Protein AF-A0A1Y2AVT5-F1 (afdb_monomer_lite)

Radius of gyration: 34.22 Å; chains: 1; bounding box: 115×44×128 Å

Foldseek 3Di:
DDDDDDDDDDDDDPPPPPDPAQFPVPAPDDQAAKWKLDVLDAAAPCADDQVVLDGNDGPDFIKMKHDDPVFKMKIWGWDWDADPVDRLWIKIKTKIWMAGWDQDPQRKIKGFTPQQRIKMAMATPPDPDGGDIDTDGDIFIFNGWYWDQDPPVRFIWIWTAGPVRHTDRIITGDDPNGHYDDHDDDFDDDVVGDGPDDPDPDDDCVVVPPPPDDDDDDDDDDDDDDDDDDDDDDDD

pLDDT: mean 80.43, std 20.39, range [34.47, 98.0]

Sequence (236 aa):
MMIAILSLTLSFLALARAAPDFSSANNLTSIAGTWSSNAAVSTGGDFCTPAEMKFDYPNNTGISYSFTDDGFFEEAQYRYTANASNPSCIQATIFWQHGTIGFNDNGSLTLYPFGSDGRIQVQDPCAAVTNVITYYDQQTLYSDWGITVDAQTANYVLRLNRFDGAKMPPMYLIARPPNMLPTQILTGVNASGQTVARKRSTSDVSQFWQRSAAPERISAREGMMLGAGLVGVAEA

Secondary structure (DSSP, 8-state):
-PPP-------------PPP---GGG-SS-S-EEEESSTT---STTTEEGGGTEE---SS-EEEEEE-TTS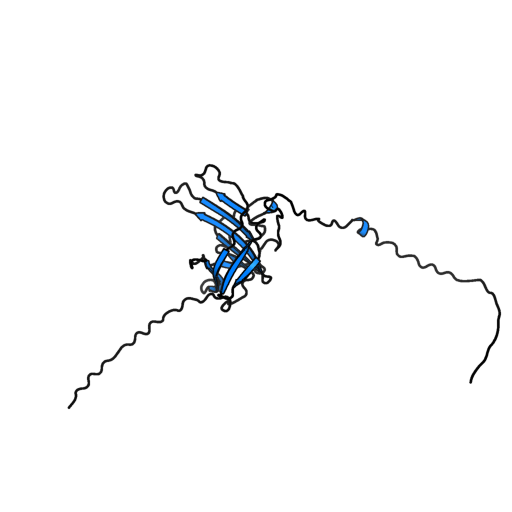EEEEEEEEEE--SS-TT-PEEEEEEEEEEEEE-TTS-EEEEE-TTT-EEEEE-TTSS---EEEE----EEEEEEEEEE-TTT--EEEEEEETTSPBPPPEEEEESS---S-SS-SS-B-TT--B---------GGGGS----PPP--------------------

Organism: NCBI:txid71784

Structure (mmCIF, N/CA/C/O backbone):
data_AF-A0A1Y2AVT5-F1
#
_entry.id   AF-A0A1Y2AVT5-F1
#
loop_
_atom_site.group_PDB
_atom_site.id
_atom_site.type_symbol
_atom_site.label_atom_id
_atom_site.label_alt_id
_atom_site.label_comp_id
_atom_site.label_asym_id
_atom_site.label_entity_id
_atom_site.label_seq_id
_atom_site.pdbx_PDB_ins_code
_atom_site.Cartn_x
_atom_site.Cartn_y
_atom_site.Cartn_z
_atom_site.occupancy
_atom_site.B_iso_or_equiv
_atom_site.auth_seq_id
_atom_site.auth_comp_id
_atom_site.auth_asym_id
_atom_site.auth_atom_id
_atom_site.pdbx_PDB_model_num
ATOM 1 N N . MET A 1 1 ? 2.395 -26.991 -72.332 1.00 42.88 1 MET A N 1
ATOM 2 C CA . MET A 1 1 ? 3.080 -25.733 -71.965 1.00 42.88 1 MET A CA 1
ATOM 3 C C . MET A 1 1 ? 2.335 -25.164 -70.763 1.00 42.88 1 MET A C 1
ATOM 5 O O . MET A 1 1 ? 1.191 -24.762 -70.920 1.00 42.88 1 MET A O 1
ATOM 9 N N . MET A 1 2 ? 2.897 -25.314 -69.557 1.00 39.28 2 MET A N 1
ATOM 10 C CA . MET A 1 2 ? 2.259 -24.958 -68.277 1.00 39.28 2 MET A CA 1
ATOM 11 C C . MET A 1 2 ? 2.136 -23.438 -68.120 1.00 39.28 2 MET A C 1
ATOM 13 O O . MET A 1 2 ? 3.110 -22.723 -68.336 1.00 39.28 2 MET A O 1
ATOM 17 N N . ILE A 1 3 ? 0.961 -22.967 -67.700 1.00 46.53 3 ILE A N 1
ATOM 18 C CA . ILE A 1 3 ? 0.726 -21.586 -67.264 1.00 46.53 3 ILE A CA 1
ATOM 19 C C . ILE A 1 3 ? 0.883 -21.564 -65.740 1.00 46.53 3 ILE A C 1
ATOM 21 O O . ILE A 1 3 ? 0.170 -22.270 -65.029 1.00 46.53 3 ILE A O 1
ATOM 25 N N . ALA A 1 4 ? 1.861 -20.799 -65.255 1.00 51.28 4 ALA A N 1
ATOM 26 C CA . ALA A 1 4 ? 2.174 -20.646 -63.840 1.00 51.28 4 ALA A CA 1
ATOM 27 C C . ALA A 1 4 ? 1.234 -19.621 -63.183 1.00 51.28 4 ALA A C 1
ATOM 29 O O . ALA A 1 4 ? 1.133 -18.483 -63.638 1.00 51.28 4 ALA A O 1
ATOM 30 N N . ILE A 1 5 ? 0.565 -20.027 -62.103 1.00 55.38 5 ILE A N 1
ATOM 31 C CA . ILE A 1 5 ? -0.230 -19.152 -61.236 1.00 55.38 5 ILE A CA 1
ATOM 32 C C . ILE A 1 5 ? 0.681 -18.715 -60.085 1.00 55.38 5 ILE A C 1
ATOM 34 O O . ILE A 1 5 ? 1.109 -19.546 -59.286 1.00 55.38 5 ILE A O 1
ATOM 38 N N . LEU A 1 6 ? 1.002 -17.422 -60.016 1.00 53.19 6 LEU A N 1
ATOM 39 C CA . LEU A 1 6 ? 1.810 -16.834 -58.948 1.00 53.19 6 LEU A CA 1
ATOM 40 C C . LEU A 1 6 ? 0.873 -16.320 -57.841 1.00 53.19 6 LEU A C 1
ATOM 42 O O . LEU A 1 6 ? 0.290 -15.245 -57.954 1.00 53.19 6 LEU A O 1
ATOM 46 N N . SER A 1 7 ? 0.686 -17.107 -56.783 1.00 58.50 7 SER A N 1
ATOM 47 C CA . SER A 1 7 ? -0.073 -16.712 -55.591 1.00 58.50 7 SER A CA 1
ATOM 48 C C . SER A 1 7 ? 0.807 -15.894 -54.640 1.00 58.50 7 SER A C 1
ATOM 50 O O . SER A 1 7 ? 1.755 -16.425 -54.062 1.00 58.50 7 SER A O 1
ATOM 52 N N . LEU A 1 8 ? 0.489 -14.609 -54.467 1.00 57.38 8 LEU A N 1
ATOM 53 C CA . LEU A 1 8 ? 1.152 -13.705 -53.525 1.00 57.38 8 LEU A CA 1
ATOM 54 C C . LEU A 1 8 ? 0.494 -13.835 -52.139 1.00 57.38 8 LEU A C 1
ATOM 56 O O . LEU A 1 8 ? -0.592 -13.307 -51.906 1.00 57.38 8 LEU A O 1
ATOM 60 N N . THR A 1 9 ? 1.124 -14.563 -51.217 1.00 54.72 9 THR A N 1
ATOM 61 C CA . THR A 1 9 ? 0.655 -14.688 -49.828 1.00 54.72 9 THR A CA 1
ATOM 62 C C . THR A 1 9 ? 1.144 -13.504 -48.995 1.00 54.72 9 THR A C 1
ATOM 64 O O . THR A 1 9 ? 2.342 -13.358 -48.756 1.00 54.72 9 THR A O 1
ATOM 67 N N . LEU A 1 10 ? 0.213 -12.660 -48.549 1.00 60.12 10 LEU A N 1
ATOM 68 C CA . LEU A 1 10 ? 0.470 -11.540 -47.645 1.00 60.12 10 LEU A CA 1
ATOM 69 C C . LEU A 1 10 ? 0.523 -12.062 -46.197 1.00 60.12 10 LEU A C 1
ATOM 71 O O . LEU A 1 10 ? -0.511 -12.331 -45.586 1.00 60.12 10 LEU A O 1
ATOM 75 N N . SER A 1 11 ? 1.725 -12.242 -45.648 1.00 60.81 11 SER A N 1
ATOM 76 C CA . SER A 1 11 ? 1.910 -12.642 -44.248 1.00 60.81 11 SER A CA 1
ATOM 77 C C . SER A 1 11 ? 1.636 -11.457 -43.318 1.00 60.81 11 SER A C 1
ATOM 79 O O . SER A 1 11 ? 2.473 -10.570 -43.163 1.00 60.81 11 SER A O 1
ATOM 81 N N . PHE A 1 12 ? 0.465 -11.439 -42.678 1.00 58.38 12 PHE A N 1
ATOM 82 C CA . PHE A 1 12 ? 0.187 -10.551 -41.548 1.00 58.38 12 PHE A CA 1
ATOM 83 C C . PHE A 1 12 ? 0.971 -11.037 -40.322 1.00 58.38 12 PHE A C 1
ATOM 85 O O . PHE A 1 12 ? 0.586 -12.005 -39.668 1.00 58.38 12 PHE A O 1
ATOM 92 N N . LEU A 1 13 ? 2.082 -10.369 -40.002 1.00 62.38 13 LEU A N 1
ATOM 93 C CA . LEU A 1 13 ? 2.797 -10.578 -38.745 1.00 62.38 13 LEU A CA 1
ATOM 94 C C . LEU A 1 13 ? 2.002 -9.889 -37.624 1.00 62.38 13 LEU A C 1
ATOM 96 O O . LEU A 1 13 ? 2.079 -8.674 -37.441 1.00 62.38 13 LEU A O 1
ATOM 100 N N . ALA A 1 14 ? 1.192 -10.652 -36.890 1.00 59.19 14 ALA A N 1
ATOM 101 C CA . ALA A 1 14 ? 0.584 -10.163 -35.661 1.00 59.19 14 ALA A CA 1
ATOM 102 C C . ALA A 1 14 ? 1.697 -9.960 -34.621 1.00 59.19 14 ALA A C 1
ATOM 104 O O . ALA A 1 14 ? 2.254 -10.926 -34.102 1.00 59.19 14 ALA A O 1
ATOM 105 N N . LEU A 1 15 ? 2.039 -8.703 -34.319 1.00 58.00 15 LEU A N 1
ATOM 106 C CA . LEU A 1 15 ? 2.857 -8.369 -33.155 1.00 58.00 15 LEU A CA 1
ATOM 107 C C . LEU A 1 15 ? 2.045 -8.721 -31.899 1.00 58.00 15 LEU A C 1
ATOM 109 O O . LEU A 1 15 ? 1.249 -7.918 -31.407 1.00 58.00 15 LEU A O 1
ATOM 113 N N . ALA A 1 16 ? 2.216 -9.940 -31.391 1.00 56.62 16 ALA A N 1
ATOM 114 C CA . ALA A 1 16 ? 1.784 -10.284 -30.049 1.00 56.62 16 ALA A CA 1
ATOM 115 C C . ALA A 1 16 ? 2.617 -9.435 -29.081 1.00 56.62 16 ALA A C 1
ATOM 117 O O . ALA A 1 16 ? 3.807 -9.673 -28.888 1.00 56.62 16 ALA A O 1
ATOM 118 N N . ARG A 1 17 ? 2.009 -8.390 -28.511 1.00 55.44 17 ARG A N 1
ATOM 119 C CA . ARG A 1 17 ? 2.606 -7.670 -27.385 1.00 55.44 17 ARG A CA 1
ATOM 120 C C . ARG A 1 17 ? 2.647 -8.659 -26.226 1.00 55.44 17 ARG A C 1
ATOM 122 O O . ARG A 1 17 ? 1.592 -9.004 -25.697 1.00 55.44 17 ARG A O 1
ATOM 129 N N . ALA A 1 18 ? 3.837 -9.151 -25.886 1.00 61.06 18 ALA A N 1
ATOM 130 C CA . ALA A 1 18 ? 4.026 -9.918 -24.664 1.00 61.06 18 ALA A CA 1
ATOM 131 C C . ALA A 1 18 ? 3.491 -9.084 -23.493 1.00 61.06 18 ALA A C 1
ATOM 133 O O . ALA A 1 18 ? 3.682 -7.863 -23.457 1.00 61.06 18 ALA A O 1
ATOM 134 N N . ALA A 1 19 ? 2.765 -9.722 -22.576 1.00 63.72 19 ALA A N 1
ATOM 135 C CA . ALA A 1 19 ? 2.402 -9.055 -21.337 1.00 63.72 19 ALA A CA 1
ATOM 136 C C . ALA A 1 19 ? 3.698 -8.607 -20.634 1.00 63.72 19 ALA A C 1
ATOM 138 O O . ALA A 1 19 ? 4.685 -9.342 -20.699 1.00 63.72 19 ALA A O 1
ATOM 139 N N . PRO A 1 20 ? 3.728 -7.414 -20.016 1.00 65.69 20 PRO A N 1
ATOM 140 C CA . PRO A 1 20 ? 4.873 -7.013 -19.211 1.00 65.69 20 PRO A CA 1
ATOM 141 C C . PRO A 1 20 ? 5.108 -8.065 -18.121 1.00 65.69 20 PRO A C 1
ATOM 143 O O . PRO A 1 20 ? 4.196 -8.368 -17.355 1.00 65.69 20 PRO A O 1
ATOM 146 N N . ASP A 1 21 ? 6.306 -8.647 -18.125 1.00 70.56 21 ASP A N 1
ATOM 147 C CA . ASP A 1 21 ? 6.794 -9.576 -17.110 1.00 70.56 21 ASP A CA 1
ATOM 148 C C . ASP A 1 21 ? 7.189 -8.751 -15.884 1.00 70.56 21 ASP A C 1
ATOM 150 O O . ASP A 1 21 ? 8.114 -7.938 -15.946 1.00 70.56 21 ASP A O 1
ATOM 154 N N . PHE A 1 22 ? 6.437 -8.918 -14.799 1.00 77.31 22 PHE A N 1
ATOM 155 C CA . PHE A 1 22 ? 6.683 -8.244 -13.534 1.00 77.31 22 PHE A CA 1
ATOM 156 C C . PHE A 1 22 ? 7.344 -9.188 -12.523 1.00 77.31 22 PHE A C 1
ATOM 158 O O . PHE A 1 22 ? 7.091 -9.086 -11.336 1.00 77.31 22 PHE A O 1
ATOM 165 N N . SER A 1 23 ? 8.199 -10.115 -12.948 1.00 73.69 23 SER A N 1
ATOM 166 C CA . SER A 1 23 ? 8.986 -10.888 -11.985 1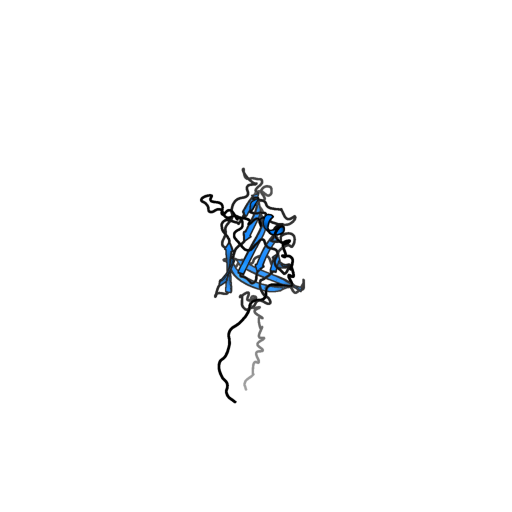.00 73.69 23 SER A CA 1
ATOM 167 C C . SER A 1 23 ? 10.055 -10.024 -11.306 1.00 73.69 23 SER A C 1
ATOM 169 O O . SER A 1 23 ? 10.547 -9.033 -11.858 1.00 73.69 23 SER A O 1
ATOM 171 N N . SER A 1 24 ? 10.466 -10.438 -10.103 1.00 70.69 24 SER A N 1
ATOM 172 C CA . SER A 1 24 ? 11.458 -9.732 -9.280 1.00 70.69 24 SER A CA 1
ATOM 173 C C . SER A 1 24 ? 12.756 -9.395 -10.029 1.00 70.69 24 SER A C 1
ATOM 175 O O . SER A 1 24 ? 13.334 -8.329 -9.808 1.00 70.69 24 SER A O 1
ATOM 177 N N . ALA A 1 25 ? 13.187 -10.275 -10.937 1.00 73.38 25 ALA A N 1
ATOM 178 C CA . ALA A 1 25 ? 14.409 -10.142 -11.725 1.00 73.38 25 ALA A CA 1
ATOM 179 C C . ALA A 1 25 ? 14.349 -9.044 -12.806 1.00 73.38 25 ALA A C 1
ATOM 181 O O . ALA A 1 25 ? 15.396 -8.573 -13.244 1.00 73.38 25 ALA A O 1
ATOM 182 N N . ASN A 1 26 ? 13.153 -8.620 -13.223 1.00 77.69 26 ASN A N 1
ATOM 183 C CA . ASN A 1 26 ? 12.956 -7.653 -14.310 1.00 77.69 26 ASN A CA 1
ATOM 184 C C . ASN A 1 26 ? 12.713 -6.218 -13.815 1.00 77.69 26 ASN A C 1
ATOM 186 O O . ASN A 1 26 ? 12.336 -5.336 -14.590 1.00 77.69 26 ASN A O 1
ATOM 190 N N . ASN A 1 27 ? 12.928 -5.960 -12.525 1.00 84.19 27 ASN A N 1
ATOM 191 C CA . ASN A 1 27 ? 12.726 -4.642 -11.942 1.00 84.19 27 ASN A CA 1
ATOM 192 C C . ASN A 1 27 ? 13.805 -3.638 -12.350 1.00 84.19 27 ASN A C 1
ATOM 194 O O . ASN A 1 27 ? 15.000 -3.902 -12.250 1.00 84.19 27 ASN A O 1
ATOM 198 N N . LEU A 1 28 ? 13.376 -2.429 -12.726 1.00 86.19 28 LEU A N 1
ATOM 199 C CA . LEU A 1 28 ? 14.283 -1.338 -13.103 1.00 86.19 28 LEU A CA 1
ATOM 200 C C . LEU A 1 28 ? 15.067 -0.751 -11.916 1.00 86.19 28 LEU A C 1
ATOM 202 O O . LEU A 1 28 ? 16.075 -0.073 -12.109 1.00 86.19 28 LEU A O 1
ATOM 206 N N . THR A 1 29 ? 14.591 -0.953 -10.686 1.00 88.31 29 THR A N 1
ATOM 207 C CA . THR A 1 29 ? 15.217 -0.456 -9.453 1.00 88.31 29 THR A CA 1
ATOM 208 C C . THR A 1 29 ? 14.811 -1.326 -8.259 1.00 88.31 29 THR A C 1
ATOM 210 O O . THR A 1 29 ? 13.919 -2.161 -8.386 1.00 88.31 29 THR A O 1
ATOM 213 N N . SER A 1 30 ? 15.445 -1.130 -7.096 1.00 90.56 30 SER A N 1
ATOM 214 C CA . SER A 1 30 ? 14.981 -1.738 -5.840 1.00 90.56 30 SER A CA 1
ATOM 215 C C . SER A 1 30 ? 13.534 -1.326 -5.530 1.00 90.56 30 SER A C 1
ATOM 217 O O . SER A 1 30 ? 13.113 -0.216 -5.861 1.00 90.56 30 SER A O 1
ATOM 219 N N . ILE A 1 31 ? 12.783 -2.190 -4.845 1.00 93.00 31 ILE A N 1
ATOM 220 C CA . ILE A 1 31 ? 11.440 -1.867 -4.347 1.00 93.00 31 ILE A CA 1
ATOM 221 C C . ILE A 1 31 ? 11.454 -0.808 -3.239 1.00 93.00 31 ILE A C 1
ATOM 223 O O . ILE A 1 31 ? 10.419 -0.204 -2.966 1.00 93.00 31 ILE A O 1
ATOM 227 N N . ALA A 1 32 ? 12.608 -0.544 -2.620 1.00 96.12 32 ALA A N 1
ATOM 228 C CA . ALA A 1 32 ? 12.697 0.391 -1.510 1.00 96.12 32 ALA A CA 1
ATOM 229 C C . ALA A 1 32 ? 12.210 1.800 -1.887 1.00 96.12 32 ALA A C 1
ATOM 231 O O . ALA A 1 32 ? 12.578 2.350 -2.933 1.00 96.12 32 ALA A O 1
ATOM 232 N N . GLY A 1 33 ? 11.397 2.391 -1.014 1.00 96.88 33 GLY A N 1
ATOM 233 C CA . GLY A 1 33 ? 10.724 3.674 -1.219 1.00 96.88 33 GLY A CA 1
ATOM 234 C C . GLY A 1 33 ? 9.244 3.626 -0.845 1.00 96.88 33 GLY A C 1
ATOM 235 O O . GLY A 1 33 ? 8.699 2.563 -0.547 1.00 96.88 33 GLY A O 1
ATOM 236 N N . THR A 1 34 ? 8.603 4.793 -0.861 1.00 97.81 34 THR A N 1
ATOM 237 C CA . THR A 1 34 ? 7.154 4.935 -0.671 1.00 97.81 34 THR A CA 1
ATOM 238 C C . THR A 1 34 ? 6.466 5.078 -2.014 1.00 97.81 34 THR A C 1
ATOM 240 O O . THR A 1 34 ? 6.771 5.987 -2.788 1.00 97.81 34 THR A O 1
ATOM 243 N N . TRP A 1 35 ? 5.505 4.203 -2.262 1.00 97.75 35 TRP A N 1
ATOM 244 C CA . TRP A 1 35 ? 4.726 4.097 -3.483 1.00 97.75 35 TRP A CA 1
ATOM 245 C C . TRP A 1 35 ? 3.275 4.388 -3.163 1.00 97.75 35 TRP A C 1
ATOM 247 O O . TRP A 1 35 ? 2.723 3.769 -2.260 1.00 97.75 35 TRP A O 1
ATOM 257 N N . SER A 1 36 ? 2.640 5.280 -3.913 1.00 97.38 36 SER A N 1
ATOM 258 C CA . SER A 1 36 ? 1.247 5.637 -3.671 1.00 97.38 36 SER A CA 1
ATOM 259 C C . SER A 1 36 ? 0.444 5.773 -4.957 1.00 97.38 36 SER A C 1
ATOM 261 O O . SER A 1 36 ? 0.912 6.325 -5.954 1.00 97.38 36 SER A O 1
ATOM 263 N N . SER A 1 37 ? -0.794 5.280 -4.942 1.00 97.12 37 SER A N 1
ATOM 264 C CA . SER A 1 37 ? -1.748 5.492 -6.035 1.00 97.12 37 SER A CA 1
ATOM 265 C C . SER A 1 37 ? -2.289 6.926 -6.066 1.00 97.12 37 SER A C 1
ATOM 267 O O . SER A 1 37 ? -2.857 7.353 -7.068 1.00 97.12 37 SER A O 1
ATOM 269 N N . ASN A 1 38 ? -2.177 7.651 -4.951 1.00 95.12 38 ASN A N 1
ATOM 270 C CA . ASN A 1 38 ? -2.593 9.038 -4.805 1.00 95.12 38 ASN A CA 1
ATOM 271 C C . ASN A 1 38 ? -1.801 9.660 -3.653 1.00 95.12 38 ASN A C 1
ATOM 273 O O . ASN A 1 38 ? -1.997 9.261 -2.510 1.00 95.12 38 ASN A O 1
ATOM 277 N N . ALA A 1 39 ? -0.972 10.664 -3.942 1.00 90.31 39 ALA A N 1
ATOM 278 C CA . ALA A 1 39 ? -0.046 11.272 -2.983 1.00 90.31 39 ALA A CA 1
ATOM 279 C C . ALA A 1 39 ? -0.701 11.844 -1.706 1.00 90.31 39 ALA A C 1
ATOM 281 O O . ALA A 1 39 ? 0.008 12.123 -0.746 1.00 90.31 39 ALA A O 1
ATOM 282 N N . ALA A 1 40 ? -2.031 11.998 -1.667 1.00 93.00 40 ALA A N 1
ATOM 283 C CA . ALA A 1 40 ? -2.756 12.301 -0.432 1.00 93.00 40 ALA A CA 1
ATOM 284 C C . ALA A 1 40 ? -2.635 11.188 0.629 1.00 93.00 40 ALA A C 1
ATOM 286 O O . ALA A 1 40 ? -2.679 11.481 1.818 1.00 93.00 40 ALA A O 1
ATOM 287 N N . VAL A 1 41 ? -2.493 9.927 0.209 1.00 95.62 41 VAL A N 1
ATOM 288 C CA . VAL A 1 41 ? -2.257 8.781 1.093 1.00 95.62 41 VAL A CA 1
ATOM 289 C C . VAL A 1 41 ? -0.777 8.428 1.035 1.00 95.62 41 VAL A C 1
ATOM 291 O O . VAL A 1 41 ? -0.267 8.042 -0.017 1.00 95.62 41 VAL A O 1
ATOM 294 N N . SER A 1 42 ? -0.106 8.538 2.175 1.00 95.31 42 SER A N 1
ATOM 295 C CA . SER A 1 42 ? 1.265 8.081 2.391 1.00 95.31 42 SER A CA 1
ATOM 296 C C . SER A 1 42 ? 1.293 7.253 3.666 1.00 95.31 42 SER A C 1
ATOM 298 O O . SER A 1 42 ? 0.591 7.565 4.622 1.00 95.31 42 SER A O 1
ATOM 300 N N . THR A 1 43 ? 2.122 6.219 3.689 1.00 95.88 43 THR A N 1
ATOM 301 C CA . THR A 1 43 ? 2.542 5.561 4.932 1.00 95.88 43 THR A CA 1
ATOM 302 C C . THR A 1 43 ? 3.370 6.526 5.797 1.00 95.88 43 THR A C 1
ATOM 304 O O . THR A 1 43 ? 3.825 7.572 5.314 1.00 95.88 43 THR A O 1
ATOM 307 N N . GLY A 1 44 ? 3.575 6.174 7.063 1.00 91.12 44 GLY A N 1
ATOM 308 C CA . GLY A 1 44 ? 4.278 6.955 8.075 1.00 91.12 44 GLY A CA 1
ATOM 309 C C . GLY A 1 44 ? 3.382 7.368 9.246 1.00 91.12 44 GLY A C 1
ATOM 310 O O . GLY A 1 44 ? 2.189 7.065 9.299 1.00 91.12 44 GLY A O 1
ATOM 311 N N . GLY A 1 45 ? 3.975 8.098 10.196 1.00 85.44 45 GLY A N 1
ATOM 312 C CA . GLY A 1 45 ? 3.294 8.523 11.426 1.00 85.44 45 GLY A CA 1
ATOM 313 C C . GLY A 1 45 ? 2.128 9.495 11.224 1.00 85.44 45 GLY A C 1
ATOM 314 O O . GLY A 1 45 ? 1.299 9.616 12.116 1.00 85.44 45 GLY A O 1
ATOM 315 N N . ASP A 1 46 ? 2.026 10.134 10.056 1.00 88.06 46 ASP A N 1
ATOM 316 C CA . ASP A 1 46 ? 0.938 11.065 9.731 1.00 88.06 46 ASP A CA 1
ATOM 317 C C . ASP A 1 46 ? -0.350 10.359 9.263 1.00 88.06 46 ASP A C 1
ATOM 319 O O . ASP A 1 46 ? -1.354 11.024 9.031 1.00 88.06 46 ASP A O 1
ATOM 323 N N . PHE A 1 47 ? -0.334 9.029 9.088 1.00 95.06 47 PHE A N 1
ATOM 324 C CA . PHE A 1 47 ? -1.508 8.254 8.660 1.00 95.06 47 PHE A CA 1
ATOM 325 C C . PHE A 1 47 ? -2.182 7.515 9.820 1.00 95.06 47 PHE A C 1
ATOM 327 O O . PHE A 1 47 ? -3.410 7.510 9.943 1.00 95.06 47 PHE A O 1
ATOM 334 N N . CYS A 1 48 ? -1.389 6.867 10.676 1.00 94.44 48 CYS A N 1
ATOM 335 C CA . CYS A 1 48 ? -1.892 6.102 11.811 1.00 94.44 48 CYS A CA 1
ATOM 336 C C . CYS A 1 48 ? -0.967 6.229 13.021 1.00 94.44 48 CYS A C 1
ATOM 338 O O . CYS A 1 48 ? 0.248 6.064 12.912 1.00 94.44 48 CYS A O 1
ATOM 340 N N . THR A 1 49 ? -1.573 6.411 14.195 1.00 93.25 49 THR A N 1
ATOM 341 C CA . THR A 1 49 ? -0.903 6.291 15.491 1.00 93.25 49 THR A CA 1
ATOM 342 C C . THR A 1 49 ? -1.410 5.020 16.180 1.00 93.25 49 THR A C 1
ATOM 344 O O . THR A 1 49 ? -2.412 5.061 16.905 1.00 93.25 49 THR A O 1
ATOM 347 N N . PRO A 1 50 ? -0.753 3.858 15.984 1.00 90.81 50 PRO A N 1
ATOM 348 C CA . PRO A 1 50 ? -1.283 2.566 16.430 1.00 90.81 50 PRO A CA 1
ATOM 349 C C . PRO A 1 50 ? -1.384 2.443 17.955 1.00 90.81 50 PRO A C 1
ATOM 351 O O . PRO A 1 50 ? -2.269 1.746 18.456 1.00 90.81 50 PRO A O 1
ATOM 354 N N . ALA A 1 51 ? -0.520 3.143 18.698 1.00 88.12 51 ALA A N 1
ATOM 355 C CA . ALA A 1 51 ? -0.549 3.193 20.162 1.00 88.12 51 ALA A CA 1
ATOM 356 C C . ALA A 1 51 ? -1.777 3.934 20.720 1.00 88.12 51 ALA A C 1
ATOM 358 O O . ALA A 1 51 ? -2.211 3.646 21.831 1.00 88.12 51 ALA A O 1
ATOM 359 N N . GLU A 1 52 ? -2.343 4.861 19.947 1.00 90.38 52 GLU A N 1
ATOM 360 C CA . GLU A 1 52 ? -3.509 5.665 20.330 1.00 90.38 52 GLU A CA 1
ATOM 361 C C . GLU A 1 52 ? -4.805 5.152 19.695 1.00 90.38 52 GLU A C 1
ATOM 363 O O . GLU A 1 52 ? -5.856 5.747 19.910 1.00 90.38 52 GLU A O 1
ATOM 368 N N . MET A 1 53 ? -4.748 4.058 18.919 1.00 90.81 53 MET A N 1
ATOM 369 C CA . MET A 1 53 ? -5.880 3.567 18.123 1.00 90.81 53 MET A CA 1
ATOM 370 C C . MET A 1 53 ? -6.489 4.704 17.290 1.00 90.81 53 MET A C 1
ATOM 372 O O . MET A 1 53 ? -7.691 4.932 17.352 1.00 90.81 53 MET A O 1
ATOM 376 N N . LYS A 1 54 ? -5.656 5.455 16.558 1.00 92.38 54 LYS A N 1
ATOM 377 C CA . LYS A 1 54 ? -6.076 6.659 15.829 1.00 92.38 54 LYS A CA 1
ATOM 378 C C . LYS A 1 54 ? -5.614 6.625 14.375 1.00 92.38 54 LYS A C 1
ATOM 380 O O . LYS A 1 54 ? -4.478 6.246 14.090 1.00 92.38 54 LYS A O 1
ATOM 385 N N . PHE A 1 55 ? -6.491 7.078 13.484 1.00 95.38 55 PHE A N 1
ATOM 386 C CA . PHE A 1 55 ? -6.171 7.408 12.098 1.00 95.38 55 PHE A CA 1
ATOM 387 C C . PHE A 1 55 ? -6.271 8.912 11.871 1.00 95.38 55 PHE A C 1
ATOM 389 O O . PHE A 1 55 ? -7.201 9.556 12.363 1.00 95.38 55 PHE A O 1
ATOM 396 N N . ASP A 1 56 ? -5.343 9.440 11.085 1.00 94.62 56 ASP A N 1
ATOM 397 C CA . ASP A 1 56 ? -5.390 10.794 10.556 1.00 94.62 56 ASP A CA 1
ATOM 398 C C . ASP A 1 56 ? -5.832 10.710 9.094 1.00 94.62 56 ASP A C 1
ATOM 400 O O . ASP A 1 56 ? -5.158 10.149 8.233 1.00 94.62 56 ASP A O 1
ATOM 404 N N . TYR A 1 57 ? -7.053 11.180 8.838 1.00 93.12 57 TYR A N 1
ATOM 405 C CA . TYR A 1 57 ? -7.749 10.928 7.582 1.00 93.12 57 TYR A CA 1
ATOM 406 C C . TYR A 1 57 ? -7.177 11.773 6.442 1.00 93.12 57 TYR A C 1
ATOM 408 O O . TYR A 1 57 ? -7.239 13.005 6.502 1.00 93.12 57 TYR A O 1
ATOM 416 N N . PRO A 1 58 ? -6.715 11.138 5.352 1.00 94.06 58 PRO A N 1
ATOM 417 C CA . PRO A 1 58 ? -6.354 11.854 4.143 1.00 94.06 58 PRO A CA 1
ATOM 418 C C . PRO A 1 58 ? -7.565 12.524 3.496 1.00 94.06 58 PRO A C 1
ATOM 420 O O . PRO A 1 58 ? -8.682 12.004 3.529 1.00 94.06 58 PRO A O 1
ATOM 423 N N . ASN A 1 59 ? -7.330 13.642 2.808 1.00 92.94 59 ASN A N 1
ATOM 424 C CA . ASN A 1 59 ? -8.393 14.355 2.098 1.00 92.94 59 ASN A CA 1
ATOM 425 C C . ASN A 1 59 ? -8.956 13.553 0.906 1.00 92.94 59 ASN A C 1
ATOM 427 O O . ASN A 1 59 ? -10.124 13.698 0.551 1.00 92.94 59 ASN A O 1
ATOM 431 N N . ASN A 1 60 ? -8.136 12.685 0.301 1.00 94.69 60 ASN A N 1
ATOM 432 C CA . ASN A 1 60 ? -8.520 11.852 -0.837 1.00 94.69 60 ASN A CA 1
ATOM 433 C C . ASN A 1 60 ? -8.172 10.381 -0.567 1.00 94.69 60 ASN A C 1
ATOM 435 O O . ASN A 1 60 ? -7.187 10.077 0.102 1.00 94.69 60 ASN A O 1
ATOM 439 N N . THR A 1 61 ? -8.939 9.462 -1.153 1.00 96.00 61 THR A N 1
ATOM 440 C CA . THR A 1 61 ? -8.654 8.022 -1.089 1.00 96.00 61 THR A CA 1
ATOM 441 C C . THR A 1 61 ? -7.422 7.630 -1.888 1.00 96.00 61 THR A C 1
ATOM 443 O O . THR A 1 61 ? -7.102 8.236 -2.918 1.00 96.00 61 THR A O 1
ATOM 446 N N . GLY A 1 62 ? -6.794 6.542 -1.464 1.00 96.81 62 GLY A N 1
ATOM 447 C CA . GLY A 1 62 ? -5.596 6.007 -2.079 1.00 96.81 62 GLY A CA 1
ATOM 448 C C . GLY A 1 62 ? -5.079 4.780 -1.344 1.00 96.81 62 GLY A C 1
ATOM 449 O O . GLY A 1 62 ? -5.595 4.376 -0.300 1.00 96.81 62 GLY A O 1
ATOM 450 N N . ILE A 1 63 ? -4.058 4.186 -1.939 1.00 97.38 63 ILE A N 1
ATOM 451 C CA . ILE A 1 63 ? -3.309 3.058 -1.406 1.00 97.38 63 ILE A CA 1
ATOM 452 C C . ILE A 1 63 ? -1.846 3.472 -1.431 1.00 97.38 63 ILE A C 1
ATOM 454 O O . ILE A 1 63 ? -1.381 3.984 -2.450 1.00 97.38 63 ILE A O 1
ATOM 458 N N . SER A 1 64 ? -1.144 3.243 -0.331 1.00 97.94 64 SER A N 1
ATOM 459 C CA . SER A 1 64 ? 0.283 3.489 -0.214 1.00 97.94 64 SER A CA 1
ATOM 460 C C . SER A 1 64 ? 0.977 2.286 0.404 1.00 97.94 64 SER A C 1
ATOM 462 O O . SER A 1 64 ? 0.488 1.716 1.378 1.00 97.94 64 SER A O 1
ATOM 464 N N . TYR A 1 65 ? 2.150 1.961 -0.128 1.00 97.88 65 TYR A N 1
ATOM 465 C CA . TYR A 1 65 ? 3.091 1.034 0.486 1.00 97.88 65 TYR A CA 1
ATOM 466 C C . TYR A 1 65 ? 4.438 1.709 0.658 1.00 97.88 65 TYR A C 1
ATOM 468 O O . TYR A 1 65 ? 4.889 2.434 -0.225 1.00 97.88 65 TYR A O 1
ATOM 476 N N . SER A 1 66 ? 5.108 1.416 1.759 1.00 97.94 66 SER A N 1
ATOM 477 C CA . SER A 1 66 ? 6.535 1.665 1.898 1.00 97.94 66 SER A CA 1
ATOM 478 C C . SER A 1 66 ? 7.270 0.359 2.021 1.00 97.94 66 SER A C 1
ATOM 480 O O . SER A 1 66 ? 6.813 -0.537 2.720 1.00 97.94 66 SER A O 1
ATOM 482 N N . PHE A 1 67 ? 8.416 0.278 1.359 1.00 97.62 67 PHE A N 1
ATOM 483 C CA . PHE A 1 67 ? 9.316 -0.857 1.452 1.00 97.62 67 PHE A CA 1
ATOM 484 C C . PHE A 1 67 ? 10.721 -0.379 1.763 1.00 97.62 67 PHE A C 1
ATOM 486 O O . PHE A 1 67 ? 11.132 0.705 1.333 1.00 97.62 67 PHE A O 1
ATOM 493 N N . THR A 1 68 ? 11.472 -1.217 2.456 1.00 96.44 68 THR A N 1
ATOM 494 C CA . THR A 1 68 ? 12.883 -0.995 2.751 1.00 96.44 68 THR A CA 1
ATOM 495 C C . THR A 1 68 ? 13.740 -2.125 2.193 1.00 96.44 68 THR A C 1
ATOM 497 O O . THR A 1 68 ? 13.271 -3.245 1.990 1.00 96.44 68 THR A O 1
ATOM 500 N N . ASP A 1 69 ? 15.021 -1.837 1.951 1.00 92.50 69 ASP A N 1
ATOM 501 C CA . ASP A 1 69 ? 15.979 -2.841 1.466 1.00 92.50 69 ASP A CA 1
ATOM 502 C C . ASP A 1 69 ? 16.307 -3.912 2.527 1.00 92.50 69 ASP A C 1
ATOM 504 O O . ASP A 1 69 ? 16.746 -5.005 2.180 1.00 92.50 69 ASP A O 1
ATOM 508 N N . ASP A 1 70 ? 16.076 -3.631 3.815 1.00 93.31 70 ASP A N 1
ATOM 509 C CA . ASP A 1 70 ? 16.254 -4.573 4.932 1.00 93.31 70 ASP A CA 1
ATOM 510 C C . ASP A 1 70 ? 15.035 -5.486 5.168 1.00 93.31 70 ASP A C 1
ATOM 512 O O . ASP A 1 70 ? 15.030 -6.280 6.108 1.00 93.31 70 ASP A O 1
ATOM 516 N N . GLY A 1 71 ? 14.034 -5.435 4.284 1.00 95.38 71 GLY A N 1
ATOM 517 C CA . GLY A 1 71 ? 12.974 -6.437 4.225 1.00 95.38 71 GLY A CA 1
ATOM 518 C C . GLY A 1 71 ? 11.732 -6.121 5.058 1.00 95.38 71 GLY A C 1
ATOM 519 O O . GLY A 1 71 ? 11.026 -7.045 5.470 1.00 95.38 71 GLY A O 1
ATOM 520 N N . PHE A 1 72 ? 11.432 -4.842 5.285 1.00 97.81 72 PHE A N 1
ATOM 521 C CA . PHE A 1 72 ? 10.198 -4.415 5.939 1.00 97.81 72 PHE A CA 1
ATOM 522 C C . PHE A 1 72 ? 9.235 -3.757 4.958 1.00 97.81 72 PHE A C 1
ATOM 524 O O . PHE A 1 72 ? 9.625 -3.225 3.914 1.00 97.81 72 PHE A O 1
ATOM 531 N N . PHE A 1 73 ? 7.955 -3.798 5.315 1.00 98.00 73 PHE A N 1
ATOM 532 C CA . PHE A 1 73 ? 6.913 -3.070 4.616 1.00 98.00 73 PHE A CA 1
ATOM 533 C C . PHE A 1 73 ? 6.003 -2.335 5.591 1.00 98.00 73 PHE A C 1
ATOM 535 O O . PHE A 1 73 ? 5.824 -2.743 6.737 1.00 98.00 73 PHE A O 1
ATOM 542 N N . GLU A 1 74 ? 5.362 -1.297 5.080 1.00 97.88 74 GLU A N 1
ATOM 543 C CA . GLU A 1 74 ? 4.201 -0.666 5.683 1.00 97.88 74 GLU A CA 1
ATOM 544 C C . GLU A 1 74 ? 3.137 -0.455 4.607 1.00 97.88 74 GLU A C 1
ATOM 546 O O . GLU A 1 74 ? 3.457 -0.173 3.454 1.00 97.88 74 GLU A O 1
ATOM 551 N N . GLU A 1 75 ? 1.874 -0.608 4.979 1.00 97.50 75 GLU A N 1
ATOM 552 C CA . GLU A 1 75 ? 0.706 -0.469 4.125 1.00 97.50 75 GLU A CA 1
ATOM 553 C C . GLU A 1 75 ? -0.284 0.501 4.764 1.00 97.50 75 GLU A C 1
ATOM 555 O O . GLU A 1 75 ? -0.637 0.376 5.936 1.00 97.50 75 GLU A O 1
ATOM 560 N N . ALA A 1 76 ? -0.775 1.434 3.955 1.00 97.56 76 ALA A N 1
ATOM 561 C CA . ALA A 1 76 ? -1.822 2.376 4.308 1.00 97.56 76 ALA A CA 1
ATOM 562 C C . ALA A 1 76 ? -2.866 2.392 3.189 1.00 97.56 76 ALA A C 1
ATOM 564 O O . ALA A 1 76 ? -2.552 2.691 2.034 1.00 97.56 76 ALA A O 1
ATOM 565 N N . GLN A 1 77 ? -4.121 2.089 3.511 1.00 97.25 77 GLN A N 1
ATOM 566 C CA . GLN A 1 77 ? -5.218 2.179 2.550 1.00 97.25 77 GLN A CA 1
ATOM 567 C C . GLN A 1 77 ? -6.353 3.013 3.109 1.00 97.25 77 GLN A C 1
ATOM 569 O O . GLN A 1 77 ? -6.801 2.790 4.229 1.00 97.25 77 GLN A O 1
ATOM 574 N N . TYR A 1 78 ? -6.871 3.912 2.281 1.00 97.12 78 TYR A N 1
ATOM 575 C CA . TYR A 1 78 ? -8.124 4.605 2.527 1.00 97.12 78 TYR A CA 1
ATOM 576 C C . TYR A 1 78 ? -8.998 4.515 1.280 1.00 97.12 78 TYR A C 1
ATOM 578 O O . TYR A 1 78 ? -8.627 5.019 0.217 1.00 97.12 78 TYR A O 1
ATOM 586 N N . ARG A 1 79 ? -10.135 3.820 1.379 1.00 95.25 79 ARG A N 1
ATOM 587 C CA . ARG A 1 79 ? -10.969 3.445 0.229 1.00 95.25 79 ARG A CA 1
ATOM 588 C C . ARG A 1 79 ? -12.453 3.558 0.548 1.00 95.25 79 ARG A C 1
ATOM 590 O O . ARG A 1 79 ? -12.872 3.321 1.675 1.00 95.25 79 ARG A O 1
ATOM 597 N N . TYR A 1 80 ? -13.243 3.832 -0.486 1.00 93.88 80 TYR A N 1
ATOM 598 C CA . TYR A 1 80 ? -14.698 3.752 -0.432 1.00 93.88 80 TYR A CA 1
ATOM 599 C C . TYR A 1 80 ? -15.208 2.547 -1.220 1.00 93.88 80 TYR A C 1
ATOM 601 O O . TYR A 1 80 ? -14.709 2.245 -2.306 1.00 93.88 80 TYR A O 1
ATOM 609 N N . THR A 1 81 ? -16.239 1.903 -0.688 1.00 93.75 81 THR A N 1
ATOM 610 C CA . THR A 1 81 ? -17.040 0.892 -1.374 1.00 93.75 81 THR A CA 1
ATOM 611 C C . THR A 1 81 ? -18.430 1.469 -1.598 1.00 93.75 81 THR A C 1
ATOM 613 O O . THR A 1 81 ? -19.148 1.787 -0.649 1.00 93.75 81 THR A O 1
ATOM 616 N N . ALA A 1 82 ? -18.796 1.650 -2.866 1.00 92.50 82 ALA A N 1
ATOM 617 C CA . ALA A 1 82 ? -20.105 2.166 -3.240 1.00 92.50 82 ALA A CA 1
ATOM 618 C C . ALA A 1 82 ? -21.185 1.083 -3.105 1.00 92.50 82 ALA A C 1
ATOM 620 O O . ALA A 1 82 ? -20.953 -0.080 -3.437 1.00 92.50 82 ALA A O 1
ATOM 621 N N . ASN A 1 83 ? -22.387 1.487 -2.694 1.00 93.06 83 ASN A N 1
ATOM 622 C CA . ASN A 1 83 ? -23.570 0.634 -2.669 1.00 93.06 83 ASN A CA 1
ATOM 623 C C . ASN A 1 83 ? -24.563 1.114 -3.738 1.00 93.06 83 ASN A C 1
ATOM 625 O O . ASN A 1 83 ? -25.228 2.133 -3.571 1.00 93.06 83 ASN A O 1
ATOM 629 N N . ALA A 1 84 ? -24.645 0.386 -4.855 1.00 92.44 84 ALA A N 1
ATOM 630 C CA . ALA A 1 84 ? -25.495 0.766 -5.986 1.00 92.44 84 ALA A CA 1
ATOM 631 C C . ALA A 1 84 ? -26.997 0.712 -5.656 1.00 92.44 84 ALA A C 1
ATOM 633 O O . ALA A 1 84 ? -27.776 1.482 -6.211 1.00 92.44 84 ALA A O 1
ATOM 634 N N . SER A 1 85 ? -27.399 -0.174 -4.742 1.00 93.75 85 SER A N 1
ATOM 635 C CA . SER A 1 85 ? -28.795 -0.316 -4.318 1.00 93.75 85 SER A CA 1
ATOM 636 C C . SER A 1 85 ? -29.219 0.783 -3.346 1.00 93.75 85 SER A C 1
ATOM 638 O O . SER A 1 85 ? -30.385 1.170 -3.331 1.00 93.75 85 SER A O 1
ATOM 640 N N . ASN A 1 86 ? -28.287 1.293 -2.536 1.00 92.12 86 ASN A N 1
ATOM 641 C CA . ASN A 1 86 ? -28.527 2.417 -1.638 1.00 92.12 86 ASN A CA 1
ATOM 642 C C . ASN A 1 86 ? -27.320 3.375 -1.627 1.00 92.12 86 ASN A C 1
ATOM 644 O O . ASN A 1 86 ? -26.418 3.211 -0.804 1.00 92.12 86 ASN A O 1
ATOM 648 N N . PRO A 1 87 ? -27.315 4.401 -2.500 1.00 91.69 87 PRO A N 1
ATOM 649 C CA . PRO A 1 87 ? -26.211 5.359 -2.612 1.00 91.69 87 PRO A CA 1
ATOM 650 C C . PRO A 1 87 ? -25.936 6.175 -1.344 1.00 91.69 87 PRO A C 1
ATOM 652 O O . PRO A 1 87 ? -24.859 6.743 -1.206 1.00 91.69 87 PRO A O 1
ATOM 655 N N . SER A 1 88 ? -26.888 6.233 -0.412 1.00 90.50 88 SER A N 1
ATOM 656 C CA . SER A 1 88 ? -26.715 6.855 0.909 1.00 90.50 88 SER A CA 1
ATOM 657 C C . SER A 1 88 ? -25.831 6.019 1.846 1.00 90.50 88 SER A C 1
ATOM 659 O O . SER A 1 88 ? -25.321 6.547 2.829 1.00 90.50 88 SER A O 1
ATOM 661 N N . CYS A 1 89 ? -25.640 4.731 1.545 1.00 91.31 89 CYS A N 1
ATOM 662 C CA . CYS A 1 89 ? -24.904 3.758 2.355 1.00 91.31 89 CYS A CA 1
ATOM 663 C C . CYS A 1 89 ? -23.522 3.454 1.767 1.00 91.31 89 CYS A C 1
ATOM 665 O O . CYS A 1 89 ? -23.228 2.317 1.396 1.00 91.31 89 CYS A O 1
ATOM 667 N N . ILE A 1 90 ? -22.685 4.480 1.615 1.00 92.44 90 ILE A N 1
ATOM 668 C CA . ILE A 1 90 ? -21.301 4.301 1.159 1.00 92.44 90 ILE A CA 1
ATOM 669 C C . ILE A 1 90 ? -20.445 3.880 2.350 1.00 92.44 90 ILE A C 1
ATOM 671 O O . ILE A 1 90 ? -20.451 4.548 3.379 1.00 92.44 90 ILE A O 1
ATOM 675 N N . GLN A 1 91 ? -19.662 2.818 2.183 1.00 92.81 91 GLN A N 1
ATOM 676 C CA . GLN A 1 91 ? -18.755 2.348 3.222 1.00 92.81 91 GLN A CA 1
ATOM 677 C C . GLN A 1 91 ? -17.347 2.904 2.990 1.00 92.81 91 GLN A C 1
ATOM 679 O O . GLN A 1 91 ? -16.757 2.674 1.935 1.00 92.81 91 GLN A O 1
ATOM 684 N N . ALA A 1 92 ? -16.786 3.595 3.977 1.00 93.44 92 ALA A N 1
ATOM 685 C CA . ALA A 1 92 ? -15.373 3.945 4.021 1.00 93.44 92 ALA A CA 1
ATOM 686 C C . ALA A 1 92 ? -14.602 2.861 4.780 1.00 93.44 92 ALA A C 1
ATOM 688 O O . ALA A 1 92 ? -15.055 2.346 5.802 1.00 93.44 92 ALA A O 1
ATOM 689 N N . THR A 1 93 ? -13.427 2.492 4.297 1.00 94.88 93 THR A N 1
ATOM 690 C CA . THR A 1 93 ? -12.513 1.599 5.008 1.00 94.88 93 THR A CA 1
ATOM 691 C C . THR A 1 93 ? -11.132 2.220 4.985 1.00 94.88 93 THR A C 1
ATOM 693 O O . THR A 1 93 ? -10.592 2.516 3.916 1.00 94.88 93 THR A O 1
ATOM 696 N N . ILE A 1 94 ? -10.590 2.438 6.177 1.00 96.62 94 ILE A N 1
ATOM 697 C CA . ILE A 1 94 ? -9.226 2.896 6.388 1.00 96.62 94 ILE A CA 1
ATOM 698 C C . ILE A 1 94 ? -8.499 1.847 7.216 1.00 96.62 94 ILE A C 1
ATOM 700 O O . ILE A 1 94 ? -9.027 1.364 8.217 1.00 96.62 94 ILE A O 1
ATOM 704 N N . PHE A 1 95 ? -7.318 1.439 6.777 1.00 97.06 95 PHE A N 1
ATOM 705 C CA . PHE A 1 95 ? -6.512 0.499 7.536 1.00 97.06 95 PHE A CA 1
ATOM 706 C C . PHE A 1 95 ? -5.029 0.752 7.338 1.00 97.06 95 PHE A C 1
ATOM 708 O O . PHE A 1 95 ? -4.595 1.319 6.331 1.00 97.06 95 PHE A O 1
ATOM 715 N N . TRP A 1 96 ? -4.275 0.302 8.327 1.00 97.56 96 TRP A N 1
ATOM 716 C CA . TRP A 1 96 ? -2.831 0.377 8.374 1.00 97.56 96 TRP A CA 1
ATOM 717 C C . TRP A 1 96 ? -2.273 -0.926 8.929 1.00 97.56 96 TRP A C 1
ATOM 719 O O . TRP A 1 96 ? -2.817 -1.471 9.890 1.00 97.56 96 TRP A O 1
ATOM 729 N N . GLN A 1 97 ? -1.193 -1.421 8.340 1.00 97.38 97 GLN A N 1
ATOM 730 C CA . GLN A 1 97 ? -0.419 -2.531 8.886 1.00 97.38 97 GLN A CA 1
ATOM 731 C C . GLN A 1 97 ? 1.027 -2.458 8.407 1.00 97.38 97 GLN A C 1
ATOM 733 O O . GLN A 1 97 ? 1.320 -1.868 7.372 1.00 97.38 97 GLN A O 1
ATOM 738 N N . HIS A 1 98 ? 1.936 -3.076 9.149 1.00 97.19 98 HIS A N 1
ATOM 739 C CA . HIS A 1 98 ? 3.355 -3.124 8.809 1.00 97.19 98 HIS A CA 1
ATOM 740 C C . HIS A 1 98 ? 3.963 -4.440 9.274 1.00 97.19 98 HIS A C 1
ATOM 742 O O . HIS A 1 98 ? 3.364 -5.138 10.094 1.00 97.19 98 HIS A O 1
ATOM 748 N N . GLY A 1 99 ? 5.121 -4.796 8.734 1.00 97.38 99 GLY A N 1
ATOM 749 C CA . GLY A 1 99 ? 5.779 -6.059 9.042 1.00 97.38 99 GLY A CA 1
ATOM 750 C C . GLY A 1 99 ? 6.930 -6.354 8.093 1.00 97.38 99 GLY A C 1
ATOM 751 O O . GLY A 1 99 ? 7.635 -5.441 7.667 1.00 97.38 99 GLY A O 1
ATOM 752 N N . THR A 1 100 ? 7.126 -7.627 7.753 1.00 97.69 100 THR A N 1
ATOM 753 C CA . THR A 1 100 ? 8.223 -8.080 6.887 1.00 97.69 100 THR A CA 1
ATOM 754 C C . THR A 1 100 ? 7.751 -8.507 5.503 1.00 97.69 100 THR A C 1
ATOM 756 O O . THR A 1 100 ? 6.600 -8.895 5.292 1.00 97.69 100 THR A O 1
ATOM 759 N N . ILE A 1 101 ? 8.654 -8.417 4.533 1.00 96.25 101 ILE A N 1
ATOM 760 C CA . ILE A 1 101 ? 8.422 -8.795 3.140 1.00 96.25 101 ILE A CA 1
ATOM 761 C C . ILE A 1 101 ? 9.131 -10.116 2.823 1.00 96.25 101 ILE A C 1
ATOM 763 O O . ILE A 1 101 ? 10.238 -10.369 3.296 1.00 96.25 101 ILE A O 1
ATOM 767 N N . GLY A 1 102 ? 8.505 -10.961 2.007 1.00 94.62 102 GLY A N 1
ATOM 768 C CA . GLY A 1 102 ? 9.117 -12.165 1.453 1.00 94.62 102 GLY A CA 1
ATOM 769 C C . GLY A 1 102 ? 9.014 -12.180 -0.065 1.00 94.62 102 GLY A C 1
ATOM 770 O O . GLY A 1 102 ? 7.913 -12.143 -0.614 1.00 94.62 102 GLY A O 1
ATOM 771 N N . PHE A 1 103 ? 10.161 -12.263 -0.734 1.00 92.75 103 PHE A N 1
ATOM 772 C CA . PHE A 1 103 ? 10.234 -12.545 -2.165 1.00 92.75 103 PHE A CA 1
ATOM 773 C C . PHE A 1 103 ? 10.276 -14.058 -2.359 1.00 92.75 103 PHE A C 1
ATOM 775 O O . PHE A 1 103 ? 11.168 -14.722 -1.834 1.00 92.75 103 PHE A O 1
ATOM 782 N N . ASN A 1 104 ? 9.307 -14.598 -3.089 1.00 92.31 104 ASN A N 1
ATOM 783 C CA . ASN A 1 104 ? 9.200 -16.034 -3.318 1.00 92.31 104 ASN A CA 1
ATOM 784 C C . ASN A 1 104 ? 9.903 -16.426 -4.631 1.00 92.31 104 ASN A C 1
ATOM 786 O O . ASN A 1 104 ? 9.941 -15.642 -5.581 1.00 92.31 104 ASN A O 1
ATOM 790 N N . ASP A 1 105 ? 10.385 -17.668 -4.726 1.00 89.69 105 ASP A N 1
ATOM 791 C CA . ASP A 1 105 ? 11.130 -18.174 -5.897 1.00 89.69 105 ASP A CA 1
ATOM 792 C C . ASP A 1 105 ? 10.328 -18.145 -7.210 1.00 89.69 105 ASP A C 1
ATOM 794 O O . ASP A 1 105 ? 10.891 -18.093 -8.300 1.00 89.69 105 ASP A O 1
ATOM 798 N N . ASN A 1 106 ? 8.997 -18.159 -7.119 1.00 88.50 106 ASN A N 1
ATOM 799 C CA . ASN A 1 106 ? 8.092 -18.057 -8.266 1.00 88.50 106 ASN A CA 1
ATOM 800 C C . ASN A 1 106 ? 7.857 -16.607 -8.741 1.00 88.50 106 ASN A C 1
ATOM 802 O O . ASN A 1 106 ? 6.995 -16.391 -9.587 1.00 88.50 106 ASN A O 1
ATOM 806 N N . GLY A 1 107 ? 8.563 -15.622 -8.177 1.00 88.12 107 GLY A N 1
ATOM 807 C CA . GLY A 1 107 ? 8.422 -14.200 -8.505 1.00 88.12 107 GLY A CA 1
ATOM 808 C C . GLY A 1 107 ? 7.319 -13.468 -7.735 1.00 88.12 107 GLY A C 1
ATOM 809 O O . GLY A 1 107 ? 7.234 -12.246 -7.829 1.00 88.12 107 GLY A O 1
ATOM 810 N N . SER A 1 108 ? 6.513 -14.174 -6.937 1.00 92.56 108 SER A N 1
ATOM 811 C CA . SER A 1 108 ? 5.460 -13.560 -6.118 1.00 92.56 108 SER A CA 1
ATOM 812 C C . SER A 1 108 ? 6.022 -12.827 -4.891 1.00 92.56 108 SER A C 1
ATOM 814 O O . SER A 1 108 ? 7.143 -13.085 -4.442 1.00 92.56 108 SER A O 1
ATOM 816 N N . LEU A 1 109 ? 5.221 -11.918 -4.332 1.00 94.12 109 LEU A N 1
ATOM 817 C CA . LEU A 1 109 ? 5.556 -11.110 -3.159 1.00 94.12 109 LEU A CA 1
ATOM 818 C C . LEU A 1 109 ? 4.580 -11.407 -2.024 1.00 94.12 109 LEU A C 1
ATOM 820 O O . LEU A 1 109 ? 3.371 -11.269 -2.208 1.00 94.12 109 LEU A O 1
ATOM 824 N N . THR A 1 110 ? 5.084 -11.751 -0.844 1.00 96.75 110 THR A N 1
ATOM 825 C CA . THR A 1 110 ? 4.253 -11.950 0.350 1.00 96.75 110 THR A CA 1
ATOM 826 C C . THR A 1 110 ? 4.563 -10.893 1.403 1.00 96.75 110 THR A C 1
ATOM 828 O O . THR A 1 110 ? 5.725 -10.646 1.718 1.00 96.75 110 THR A O 1
ATOM 831 N N . LEU A 1 111 ? 3.520 -10.293 1.969 1.00 97.75 111 LEU A N 1
ATOM 832 C CA . LEU A 1 111 ? 3.593 -9.372 3.100 1.00 97.75 111 LEU A CA 1
ATOM 833 C C . LEU A 1 111 ? 3.182 -10.104 4.380 1.00 97.75 111 LEU A C 1
ATOM 835 O O . LEU A 1 111 ? 2.097 -10.690 4.412 1.00 97.75 111 LEU A O 1
ATOM 839 N N . TYR A 1 112 ? 4.022 -10.048 5.413 1.00 97.69 112 TYR A N 1
ATOM 840 C CA . TYR A 1 112 ? 3.830 -10.684 6.721 1.00 97.69 112 TYR A CA 1
ATOM 841 C C . TYR A 1 112 ? 3.695 -9.619 7.823 1.00 97.69 112 TYR A C 1
ATOM 843 O O . TYR A 1 112 ? 4.713 -9.135 8.327 1.00 97.69 112 TYR A O 1
ATOM 851 N N . PRO A 1 113 ? 2.469 -9.204 8.184 1.00 96.94 113 PRO A N 1
ATOM 852 C CA . PRO A 1 113 ? 2.260 -8.162 9.181 1.00 96.94 113 PRO A CA 1
ATOM 853 C C . PRO A 1 113 ? 2.705 -8.575 10.589 1.00 96.94 113 PRO A C 1
ATOM 855 O O . PRO A 1 113 ? 2.702 -9.750 10.960 1.00 96.94 113 PRO A O 1
ATOM 858 N N . PHE A 1 114 ? 3.024 -7.586 11.419 1.00 95.38 114 PHE A N 1
ATOM 859 C CA . PHE A 1 114 ? 3.093 -7.759 12.865 1.00 95.38 114 PHE A CA 1
ATOM 860 C C . PHE A 1 114 ? 1.676 -7.736 13.440 1.00 95.38 114 PHE A C 1
ATOM 862 O O . PHE A 1 114 ? 1.065 -6.675 13.579 1.00 95.38 114 PHE A O 1
ATOM 869 N N . GLY A 1 115 ? 1.156 -8.912 13.797 1.00 90.94 115 GLY A N 1
ATOM 870 C CA . GLY A 1 115 ? -0.268 -9.087 14.100 1.00 90.94 115 GLY A CA 1
ATOM 871 C C . GLY A 1 115 ? -0.838 -8.267 15.264 1.00 90.94 115 GLY A C 1
ATOM 872 O O . GLY A 1 115 ? -2.048 -8.085 15.352 1.00 90.94 115 GLY A O 1
ATOM 873 N N . SER A 1 116 ? -0.001 -7.723 16.152 1.00 90.44 116 SER A N 1
ATOM 874 C CA . SER A 1 116 ? -0.463 -6.843 17.233 1.00 90.44 116 SER A CA 1
ATOM 875 C C . SER A 1 116 ? -0.664 -5.385 16.802 1.00 90.44 116 SER A C 1
ATOM 877 O O . SER A 1 116 ? -1.343 -4.626 17.495 1.00 90.44 116 SER A O 1
ATOM 879 N N . ASP A 1 117 ? -0.095 -4.966 15.672 1.00 93.69 117 ASP A N 1
ATOM 880 C CA . ASP A 1 117 ? 0.070 -3.547 15.345 1.00 93.69 117 ASP A CA 1
ATOM 881 C C . ASP A 1 117 ? -0.942 -3.008 14.351 1.00 93.69 117 ASP A C 1
ATOM 883 O O . ASP A 1 117 ? -1.325 -1.843 14.464 1.00 93.69 117 ASP A O 1
ATOM 887 N N . GLY A 1 118 ? -1.408 -3.824 13.409 1.00 95.50 118 GLY A N 1
ATOM 888 C CA . GLY A 1 118 ? -2.315 -3.323 12.390 1.00 95.50 118 GLY A CA 1
ATOM 889 C C . GLY A 1 118 ? -3.626 -2.810 12.987 1.00 95.50 118 GLY A C 1
ATOM 890 O O . GLY A 1 118 ? -4.106 -3.263 14.036 1.00 95.50 118 GLY A O 1
ATOM 891 N N . ARG A 1 119 ? -4.185 -1.799 12.330 1.00 96.19 119 ARG A N 1
ATOM 892 C CA . ARG A 1 119 ? -5.424 -1.120 12.702 1.00 96.19 119 ARG A CA 1
ATOM 893 C C . ARG A 1 119 ? -6.348 -1.089 11.500 1.00 96.19 119 ARG A C 1
ATOM 895 O O . ARG A 1 119 ? -5.896 -0.907 10.373 1.00 96.19 119 ARG A O 1
ATOM 902 N N . ILE A 1 120 ? -7.642 -1.210 11.743 1.00 96.38 120 ILE A N 1
ATOM 903 C CA . ILE A 1 120 ? -8.676 -1.013 10.730 1.00 96.38 120 ILE A CA 1
ATOM 904 C C . ILE A 1 120 ? -9.837 -0.244 11.331 1.00 96.38 120 ILE A C 1
ATOM 906 O O . ILE A 1 120 ? -10.188 -0.420 12.498 1.00 96.38 120 ILE A O 1
ATOM 910 N N . GLN A 1 121 ? -10.442 0.595 10.509 1.00 95.06 121 GLN A N 1
ATOM 911 C CA . GLN A 1 121 ? -11.708 1.226 10.786 1.00 95.06 121 GLN A CA 1
ATOM 912 C C . GLN A 1 121 ? -12.604 1.134 9.563 1.00 95.06 121 GLN A C 1
ATOM 914 O O . GLN A 1 121 ? -12.210 1.455 8.439 1.00 95.06 121 GLN A O 1
ATOM 919 N N . VAL A 1 122 ? -13.843 0.729 9.812 1.00 93.12 122 VAL A N 1
ATOM 920 C CA . VAL A 1 122 ? -14.904 0.705 8.815 1.00 93.12 122 VAL A CA 1
ATOM 921 C C . VAL A 1 122 ? -15.974 1.697 9.237 1.00 93.12 122 VAL A C 1
ATOM 923 O O . VAL A 1 122 ? -16.496 1.605 10.347 1.00 93.12 122 VAL A O 1
ATOM 926 N N . GLN A 1 123 ? -16.288 2.636 8.347 1.00 90.94 123 GLN A N 1
ATOM 927 C CA . GLN A 1 123 ? -17.386 3.577 8.508 1.00 90.94 123 GLN A CA 1
ATOM 928 C C . GLN A 1 123 ? -18.489 3.253 7.516 1.00 90.94 123 GLN A C 1
ATOM 930 O O . GLN A 1 123 ? -18.262 3.265 6.313 1.00 90.94 123 GLN A O 1
ATOM 935 N N . ASP A 1 124 ? -19.682 2.968 8.022 1.00 91.00 124 ASP A N 1
ATOM 936 C CA . ASP A 1 124 ? -20.873 2.692 7.223 1.00 91.00 124 ASP A CA 1
ATOM 937 C C . ASP A 1 124 ? -22.040 3.497 7.804 1.00 91.00 124 ASP A C 1
ATOM 939 O O . ASP A 1 124 ? -22.506 3.153 8.882 1.00 91.00 124 ASP A O 1
ATOM 943 N N . PRO A 1 125 ? -22.544 4.549 7.140 1.00 88.56 125 PRO A N 1
ATOM 944 C CA . PRO A 1 125 ? -23.607 5.396 7.682 1.00 88.56 125 PRO A CA 1
ATOM 945 C C . PRO A 1 125 ? -24.939 4.657 7.902 1.00 88.56 125 PRO A C 1
ATOM 947 O O . PRO A 1 125 ? -25.826 5.199 8.559 1.00 88.56 125 PRO A O 1
ATOM 950 N N . CYS A 1 126 ? -25.094 3.444 7.368 1.00 88.38 126 CYS A N 1
ATOM 951 C CA . CYS A 1 126 ? -26.309 2.645 7.477 1.00 88.38 126 CYS A CA 1
ATOM 952 C C . CYS A 1 126 ? -26.202 1.489 8.481 1.00 88.38 126 CYS A C 1
ATOM 954 O O . CYS A 1 126 ? -27.207 0.825 8.747 1.00 88.38 126 CYS A O 1
ATOM 956 N N . ALA A 1 127 ? -25.024 1.257 9.065 1.00 85.69 127 ALA A N 1
ATOM 957 C CA . ALA A 1 127 ? -24.842 0.295 10.145 1.00 85.69 127 ALA A CA 1
ATOM 958 C C . ALA A 1 127 ? -25.097 0.934 11.525 1.00 85.69 127 ALA A C 1
ATOM 960 O O . ALA A 1 127 ? -25.021 2.146 11.706 1.00 85.69 127 ALA A O 1
ATOM 961 N N . ALA A 1 128 ? -25.391 0.106 12.533 1.00 77.44 128 ALA A N 1
ATOM 962 C CA . ALA A 1 128 ? -25.676 0.578 13.894 1.00 77.44 128 ALA A CA 1
ATOM 963 C C . ALA A 1 128 ? -24.429 1.093 14.645 1.00 77.44 128 ALA A C 1
ATOM 965 O O . ALA A 1 128 ? -24.549 1.923 15.543 1.00 77.44 128 ALA A O 1
ATOM 966 N N . VAL A 1 129 ? -23.236 0.597 14.293 1.00 74.25 129 VAL A N 1
ATOM 967 C CA . VAL A 1 129 ? -21.943 0.998 14.868 1.00 74.25 129 VAL A CA 1
ATOM 968 C C . VAL A 1 129 ? -20.945 1.159 13.728 1.00 74.25 129 VAL A C 1
ATOM 970 O O . VAL A 1 129 ? -20.746 0.234 12.948 1.00 74.25 129 VAL A O 1
ATOM 973 N N . THR A 1 130 ? -20.350 2.345 13.611 1.00 73.19 130 THR A N 1
ATOM 974 C CA . THR A 1 130 ? -19.741 2.798 12.346 1.00 73.19 130 THR A CA 1
ATOM 975 C C . THR A 1 130 ? -18.405 3.515 12.555 1.00 73.19 130 THR A C 1
ATOM 977 O O . THR A 1 130 ? -17.804 4.020 11.620 1.00 73.19 130 THR A O 1
ATOM 980 N N . ASN A 1 131 ? -17.922 3.619 13.793 1.00 79.94 131 ASN A N 1
ATOM 981 C CA . ASN A 1 131 ? -16.708 4.369 14.114 1.00 79.94 131 ASN A CA 1
ATOM 982 C C . ASN A 1 131 ? -15.927 3.663 15.224 1.00 79.94 131 ASN A C 1
ATOM 984 O O . ASN A 1 131 ? -15.714 4.203 16.305 1.00 79.94 131 ASN A O 1
ATOM 988 N N . VAL A 1 132 ? -15.580 2.402 14.974 1.00 86.75 132 VAL A N 1
ATOM 989 C CA . VAL A 1 132 ? -14.762 1.601 15.887 1.00 86.75 132 VAL A CA 1
ATOM 990 C C . VAL A 1 132 ? -13.479 1.226 15.166 1.00 86.75 132 VAL A C 1
ATOM 992 O O . VAL A 1 132 ? -13.519 0.666 14.071 1.00 86.75 132 VAL A O 1
ATOM 995 N N . ILE A 1 133 ? -12.353 1.559 15.792 1.00 92.25 133 ILE A N 1
ATOM 996 C CA . ILE A 1 133 ? -11.023 1.144 15.354 1.00 92.25 133 ILE A CA 1
ATOM 997 C C . ILE A 1 133 ? -10.708 -0.176 16.057 1.00 92.25 133 ILE A C 1
ATOM 999 O O . ILE A 1 133 ? -10.826 -0.275 17.280 1.00 92.25 133 ILE A O 1
ATOM 1003 N N . THR A 1 134 ? -10.319 -1.191 15.295 1.00 92.88 134 THR A N 1
ATOM 1004 C CA . THR A 1 134 ? -9.967 -2.520 15.812 1.00 92.88 134 THR A CA 1
ATOM 1005 C C . THR A 1 134 ? -8.601 -2.959 15.304 1.00 92.88 134 THR A C 1
ATOM 1007 O O . THR A 1 134 ? -8.008 -2.320 14.435 1.00 92.88 134 THR A O 1
ATOM 1010 N N . TYR A 1 135 ? -8.100 -4.066 15.850 1.00 94.19 135 TYR A N 1
ATOM 1011 C CA . TYR A 1 135 ? -6.901 -4.724 15.345 1.00 94.19 135 TYR A CA 1
ATOM 1012 C C . TYR A 1 135 ? -7.126 -5.267 13.932 1.00 94.19 135 TYR A C 1
ATOM 1014 O O . TYR A 1 135 ? -8.241 -5.661 1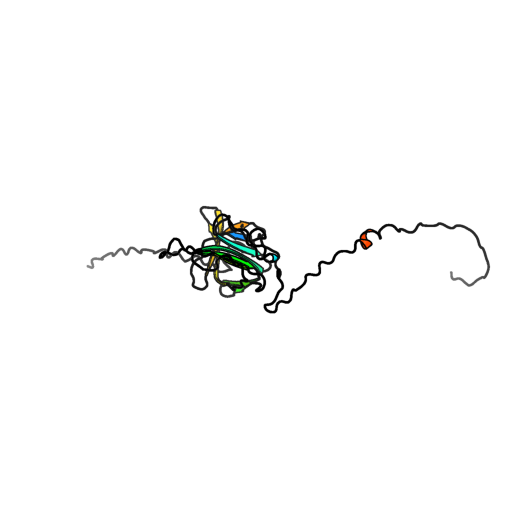3.578 1.00 94.19 135 TYR A O 1
ATOM 1022 N N . TYR A 1 136 ? -6.056 -5.280 13.146 1.00 95.25 136 TYR A N 1
ATOM 1023 C CA . TYR A 1 136 ? -6.026 -5.810 11.792 1.00 95.25 136 TYR A CA 1
ATOM 1024 C C . TYR A 1 136 ? -4.715 -6.553 11.568 1.00 95.25 136 TYR A C 1
ATOM 1026 O O . TYR A 1 136 ? -3.649 -6.049 11.905 1.00 95.25 136 TYR A O 1
ATOM 1034 N N . ASP A 1 137 ? -4.810 -7.748 11.009 1.00 95.25 137 ASP A N 1
ATOM 1035 C CA . ASP A 1 137 ? -3.666 -8.561 10.624 1.00 95.25 137 ASP A CA 1
ATOM 1036 C C . ASP A 1 137 ? -4.083 -9.369 9.402 1.00 95.25 137 ASP A C 1
ATOM 1038 O O . ASP A 1 137 ? -4.878 -10.309 9.503 1.00 95.25 137 ASP A O 1
ATOM 1042 N N . GLN A 1 138 ? -3.611 -8.944 8.232 1.00 96.12 138 GLN A N 1
ATOM 1043 C CA . GLN A 1 138 ? -3.874 -9.658 6.998 1.00 96.12 138 GLN A CA 1
ATOM 1044 C C . GLN A 1 138 ? -2.590 -9.864 6.205 1.00 96.12 138 GLN A C 1
ATOM 1046 O O . GLN A 1 138 ? -2.129 -8.985 5.465 1.00 96.12 138 GLN A O 1
ATOM 1051 N N . GLN A 1 139 ? -2.074 -11.090 6.284 1.00 97.12 139 GLN A N 1
ATOM 1052 C CA . GLN A 1 139 ? -1.060 -11.576 5.359 1.00 97.12 139 GLN A CA 1
ATOM 1053 C C . GLN A 1 139 ? -1.573 -11.459 3.918 1.00 97.12 139 GLN A C 1
ATOM 1055 O O . GLN A 1 139 ? -2.672 -11.914 3.589 1.00 97.12 139 GLN A O 1
ATOM 1060 N N . THR A 1 140 ? -0.770 -10.843 3.053 1.00 96.25 140 THR A N 1
ATOM 1061 C CA . THR A 1 140 ? -1.175 -10.535 1.677 1.00 96.25 140 THR A CA 1
ATOM 1062 C C . THR A 1 140 ? -0.177 -11.112 0.686 1.00 96.25 140 THR A C 1
ATOM 1064 O O . THR A 1 140 ? 1.021 -10.869 0.795 1.00 96.25 140 THR A O 1
ATOM 1067 N N . LEU A 1 141 ? -0.681 -11.876 -0.286 1.00 96.44 14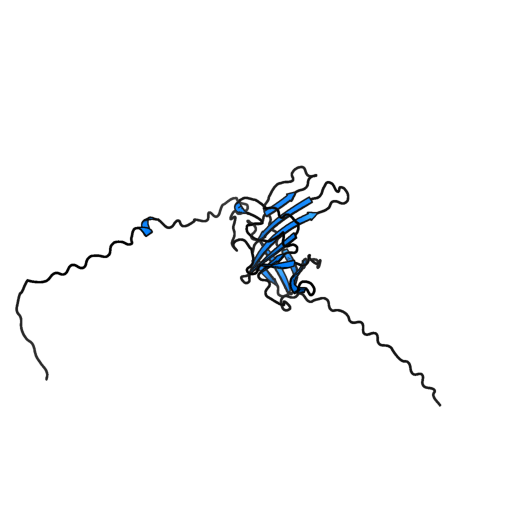1 LEU A N 1
ATOM 1068 C CA . LEU A 1 141 ? 0.090 -12.418 -1.403 1.00 96.44 141 LEU A CA 1
ATOM 1069 C C . LEU A 1 141 ? -0.227 -11.632 -2.681 1.00 96.44 141 LEU A C 1
ATOM 1071 O O . LEU A 1 141 ? -1.389 -11.546 -3.095 1.00 96.44 141 LEU A O 1
ATOM 1075 N N . TYR A 1 142 ? 0.814 -11.131 -3.334 1.00 95.75 142 TYR A N 1
ATOM 1076 C CA . TYR A 1 142 ? 0.769 -10.641 -4.706 1.00 95.75 142 TYR A CA 1
ATOM 1077 C C . TYR A 1 142 ? 1.362 -11.690 -5.624 1.00 95.75 142 TYR A C 1
ATOM 1079 O O . TYR A 1 142 ? 2.507 -12.091 -5.433 1.00 95.75 142 TYR A O 1
ATOM 1087 N N . SER A 1 143 ? 0.595 -12.131 -6.619 1.00 94.19 143 SER A N 1
ATOM 1088 C CA . SER A 1 143 ? 1.045 -13.166 -7.550 1.00 94.19 143 SER A CA 1
ATOM 1089 C C . SER A 1 143 ? 2.264 -12.725 -8.359 1.00 94.19 143 SER A C 1
ATOM 1091 O O . SER A 1 143 ? 3.044 -13.571 -8.775 1.00 94.19 143 SER A O 1
ATOM 1093 N N . ASP A 1 144 ? 2.390 -11.418 -8.604 1.00 91.62 144 ASP A N 1
ATOM 1094 C CA . ASP A 1 144 ? 3.387 -10.810 -9.483 1.00 91.62 144 ASP A CA 1
ATOM 1095 C C . ASP A 1 144 ? 3.577 -9.324 -9.107 1.00 91.62 144 ASP A C 1
ATOM 1097 O O . ASP A 1 144 ? 2.608 -8.677 -8.676 1.00 91.62 144 ASP A O 1
ATOM 1101 N N . TRP A 1 145 ? 4.792 -8.776 -9.237 1.00 93.25 145 TRP A N 1
ATOM 1102 C CA . TRP A 1 145 ? 5.104 -7.405 -8.802 1.00 93.25 145 TRP A CA 1
ATOM 1103 C C . TRP A 1 145 ? 6.280 -6.775 -9.559 1.00 93.25 145 TRP A C 1
ATOM 1105 O O . TRP A 1 145 ? 7.389 -7.291 -9.571 1.00 93.25 145 TRP A O 1
ATOM 1115 N N . GLY A 1 146 ? 6.103 -5.581 -10.118 1.00 93.69 146 GLY A N 1
ATOM 1116 C CA . GLY A 1 146 ? 7.165 -5.005 -10.936 1.00 93.69 146 GLY A CA 1
ATOM 1117 C C . GLY A 1 146 ? 7.190 -3.495 -10.990 1.00 93.69 146 GLY A C 1
ATOM 1118 O O . GLY A 1 146 ? 6.176 -2.821 -10.810 1.00 93.69 146 GLY A O 1
ATOM 1119 N N . ILE A 1 147 ? 8.374 -2.962 -11.260 1.00 95.00 147 ILE A N 1
ATOM 1120 C CA . ILE A 1 147 ? 8.661 -1.538 -11.296 1.00 95.00 147 ILE A CA 1
ATOM 1121 C C . ILE A 1 147 ? 9.018 -1.157 -12.720 1.00 95.00 147 ILE A C 1
ATOM 1123 O O . ILE A 1 147 ? 10.004 -1.615 -13.295 1.00 95.00 147 ILE A O 1
ATOM 1127 N N . THR A 1 148 ? 8.201 -0.269 -13.266 1.00 93.75 148 THR A N 1
ATOM 1128 C CA . THR A 1 148 ? 8.342 0.275 -14.617 1.00 93.75 148 THR A CA 1
ATOM 1129 C C . THR A 1 148 ? 8.489 1.788 -14.547 1.00 93.75 148 THR A C 1
ATOM 1131 O O . THR A 1 148 ? 8.225 2.387 -13.507 1.00 93.75 148 THR A O 1
ATOM 1134 N N . VAL A 1 149 ? 8.910 2.425 -15.637 1.00 93.88 149 VAL A N 1
ATOM 1135 C CA . VAL A 1 149 ? 8.847 3.886 -15.764 1.00 93.88 149 VAL A CA 1
ATOM 1136 C C . VAL A 1 149 ? 7.606 4.230 -16.572 1.00 93.88 149 VAL A C 1
ATOM 1138 O O . VAL A 1 149 ? 7.402 3.696 -17.664 1.00 93.88 149 VAL A O 1
ATOM 1141 N N . ASP A 1 150 ? 6.768 5.111 -16.037 1.00 93.25 150 ASP A N 1
ATOM 1142 C CA . ASP A 1 150 ? 5.640 5.640 -16.790 1.00 93.25 150 ASP A CA 1
ATOM 1143 C C . ASP A 1 150 ? 6.124 6.662 -17.820 1.00 93.25 150 ASP A C 1
ATOM 1145 O O . ASP A 1 150 ? 6.780 7.647 -17.488 1.00 93.25 150 ASP A O 1
ATOM 1149 N N . ALA A 1 151 ? 5.777 6.441 -19.086 1.00 92.00 151 ALA A N 1
ATOM 1150 C CA . ALA A 1 151 ? 6.250 7.266 -20.192 1.00 92.00 151 ALA A CA 1
ATOM 1151 C C . ALA A 1 151 ? 5.694 8.700 -20.164 1.00 92.00 151 ALA A C 1
ATOM 1153 O O . ALA A 1 151 ? 6.279 9.581 -20.786 1.00 92.00 151 ALA A O 1
ATOM 1154 N N . GLN A 1 152 ? 4.560 8.934 -19.492 1.00 92.12 152 GLN A N 1
ATOM 1155 C CA . GLN A 1 152 ? 3.926 10.256 -19.443 1.00 92.12 152 GLN A CA 1
ATOM 1156 C C . GLN A 1 152 ? 4.470 11.114 -18.300 1.00 92.12 152 GLN A C 1
ATOM 1158 O O . GLN A 1 152 ? 4.764 12.289 -18.494 1.00 92.12 152 GLN A O 1
ATOM 1163 N N . THR A 1 153 ? 4.614 10.527 -17.113 1.00 90.19 153 THR A N 1
ATOM 1164 C CA . THR A 1 153 ? 5.097 11.240 -15.920 1.00 90.19 153 THR A CA 1
ATOM 1165 C C . THR A 1 153 ? 6.607 11.138 -15.717 1.00 90.19 153 THR A C 1
ATOM 1167 O O . THR A 1 153 ? 7.143 11.843 -14.866 1.00 90.19 153 THR A O 1
ATOM 1170 N N . ALA A 1 154 ? 7.293 10.265 -16.468 1.00 93.19 154 ALA A N 1
ATOM 1171 C CA . ALA A 1 154 ? 8.701 9.906 -16.277 1.00 93.19 154 ALA A CA 1
ATOM 1172 C C . ALA A 1 154 ? 9.034 9.453 -14.840 1.00 93.19 154 ALA A C 1
ATOM 1174 O O . ALA A 1 154 ? 10.189 9.512 -14.417 1.00 93.19 154 ALA A O 1
ATOM 1175 N N . ASN A 1 155 ? 8.028 8.996 -14.086 1.00 94.31 155 ASN A N 1
ATOM 1176 C CA . ASN A 1 155 ? 8.178 8.528 -12.714 1.00 94.31 155 ASN A CA 1
ATOM 1177 C C . ASN A 1 155 ? 8.170 6.993 -12.660 1.00 94.31 155 ASN A C 1
ATOM 1179 O O . ASN A 1 155 ? 7.599 6.322 -13.527 1.00 94.31 155 ASN A O 1
ATOM 1183 N N . TYR A 1 156 ? 8.790 6.431 -11.625 1.00 96.25 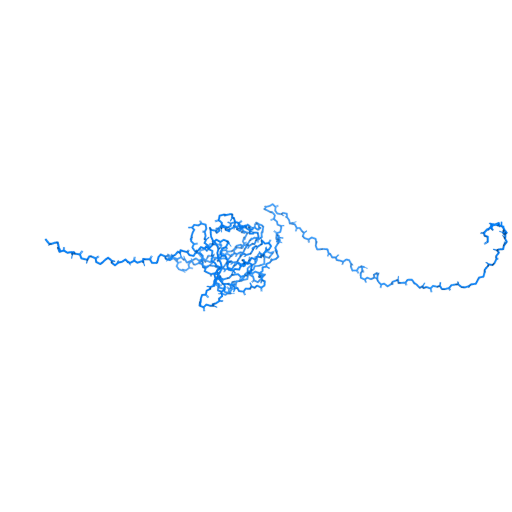156 TYR A N 1
ATOM 1184 C CA . TYR A 1 156 ? 8.707 5.007 -11.343 1.00 96.25 156 TYR A CA 1
ATOM 1185 C C . TYR A 1 156 ? 7.296 4.639 -10.887 1.00 96.25 156 TYR A C 1
ATOM 1187 O O . TYR A 1 156 ? 6.689 5.325 -10.060 1.00 96.25 156 TYR A O 1
ATOM 1195 N N . VAL A 1 157 ? 6.804 3.517 -11.403 1.00 95.88 157 VAL A N 1
ATOM 1196 C CA . VAL A 1 157 ? 5.495 2.957 -11.090 1.00 95.88 157 VAL A CA 1
ATOM 1197 C C . VAL A 1 157 ? 5.647 1.513 -10.657 1.00 95.88 157 VAL A C 1
ATOM 1199 O O . VAL A 1 157 ? 6.049 0.659 -11.452 1.00 95.88 157 VAL A O 1
ATOM 1202 N N . LEU A 1 158 ? 5.250 1.251 -9.418 1.00 96.12 158 LEU A N 1
ATOM 1203 C CA . LEU A 1 158 ? 5.050 -0.080 -8.879 1.00 96.12 158 LEU A CA 1
ATOM 1204 C C . LEU A 1 158 ? 3.693 -0.623 -9.345 1.00 96.12 158 LEU A C 1
ATOM 1206 O O . LEU A 1 158 ? 2.640 0.010 -9.195 1.00 96.12 158 LEU A O 1
ATOM 1210 N N . ARG A 1 159 ? 3.733 -1.816 -9.927 1.00 95.38 159 ARG A N 1
ATOM 1211 C CA . ARG A 1 159 ? 2.585 -2.606 -10.365 1.00 95.38 159 ARG A CA 1
ATOM 1212 C C . ARG A 1 159 ? 2.517 -3.843 -9.488 1.00 95.38 159 ARG A C 1
ATOM 1214 O O . ARG A 1 159 ? 3.475 -4.603 -9.446 1.00 95.38 159 ARG A O 1
ATOM 1221 N N . LEU A 1 160 ? 1.389 -4.039 -8.817 1.00 95.12 160 LEU A N 1
ATOM 1222 C CA . LEU A 1 160 ? 1.109 -5.241 -8.037 1.00 95.12 160 LEU A CA 1
ATOM 1223 C C . LEU A 1 160 ? -0.095 -5.963 -8.638 1.00 95.12 160 LEU A C 1
ATOM 1225 O O . LEU A 1 160 ? -1.098 -5.329 -8.984 1.00 95.12 160 LEU A O 1
ATOM 1229 N N . ASN A 1 161 ? -0.012 -7.286 -8.722 1.00 95.06 161 ASN A N 1
ATOM 1230 C CA . ASN A 1 161 ? -1.138 -8.141 -9.078 1.00 95.06 161 ASN A CA 1
ATOM 1231 C C . ASN A 1 161 ? -1.536 -8.955 -7.848 1.00 95.06 161 ASN A C 1
ATOM 1233 O O . ASN A 1 161 ? -0.695 -9.589 -7.215 1.00 95.06 161 ASN A O 1
ATOM 1237 N N . ARG A 1 162 ? -2.819 -8.921 -7.487 1.00 94.56 162 ARG A N 1
ATOM 1238 C CA . ARG A 1 162 ? -3.372 -9.687 -6.361 1.00 94.56 162 ARG A CA 1
ATOM 1239 C C . ARG A 1 162 ? -3.200 -11.190 -6.596 1.00 94.56 162 ARG A C 1
ATOM 1241 O O . ARG A 1 162 ? -2.945 -11.623 -7.713 1.00 94.56 162 ARG A O 1
ATOM 1248 N N . PHE A 1 163 ? -3.392 -11.995 -5.554 1.00 93.69 163 PHE A N 1
ATOM 1249 C CA . PHE A 1 163 ? -3.304 -13.460 -5.639 1.00 93.69 163 PHE A CA 1
ATOM 1250 C C . PHE A 1 163 ? -4.190 -14.096 -6.736 1.00 93.69 163 PHE A C 1
ATOM 1252 O O . PHE A 1 163 ? -3.875 -15.178 -7.219 1.00 93.69 163 PHE A O 1
ATOM 1259 N N . ASP A 1 164 ? -5.288 -13.440 -7.124 1.00 93.31 164 ASP A N 1
ATOM 1260 C CA . ASP A 1 164 ? -6.226 -13.859 -8.175 1.00 93.31 164 ASP A CA 1
ATOM 1261 C C . ASP A 1 164 ? -5.848 -13.331 -9.578 1.00 93.31 164 ASP A C 1
ATOM 1263 O O . ASP A 1 164 ? -6.599 -13.505 -10.538 1.00 93.31 164 ASP A O 1
ATOM 1267 N N . GLY A 1 165 ? -4.697 -12.665 -9.708 1.00 89.69 165 GLY A N 1
ATOM 1268 C CA . GLY A 1 165 ? -4.233 -12.018 -10.935 1.00 89.69 165 GLY A CA 1
ATOM 1269 C C . GLY A 1 165 ? -4.891 -10.664 -11.222 1.00 89.69 165 GLY A C 1
ATOM 1270 O O . GLY A 1 165 ? -4.557 -10.023 -12.225 1.00 89.69 165 GLY A O 1
ATOM 1271 N N . ALA A 1 166 ? -5.808 -10.186 -10.370 1.00 94.38 166 ALA A N 1
ATOM 1272 C CA . ALA A 1 166 ? -6.409 -8.872 -10.548 1.00 94.38 166 ALA A CA 1
ATOM 1273 C C . ALA A 1 166 ? -5.364 -7.767 -10.335 1.00 94.38 166 ALA A C 1
ATOM 1275 O O . ALA A 1 166 ? -4.656 -7.723 -9.326 1.00 94.38 166 ALA A O 1
ATOM 1276 N N . LYS A 1 167 ? -5.295 -6.839 -11.291 1.00 94.56 167 LYS A N 1
ATOM 1277 C CA . LYS A 1 167 ? -4.347 -5.720 -11.266 1.00 94.56 167 LYS A CA 1
ATOM 1278 C C . LYS A 1 167 ? -4.741 -4.714 -10.192 1.00 94.56 167 LYS A C 1
ATOM 1280 O O . LYS A 1 167 ? -5.891 -4.271 -10.150 1.00 94.56 167 LYS A O 1
ATOM 1285 N N . MET A 1 168 ? -3.782 -4.308 -9.370 1.00 95.06 168 MET A N 1
ATOM 1286 C CA . MET A 1 168 ? -3.958 -3.162 -8.485 1.00 95.06 168 MET A CA 1
ATOM 1287 C C . MET A 1 168 ? -3.823 -1.839 -9.249 1.00 95.06 168 MET A C 1
ATOM 1289 O O . MET A 1 168 ? -3.238 -1.803 -10.341 1.00 95.06 168 MET A O 1
ATOM 1293 N N . PRO A 1 169 ? -4.343 -0.733 -8.685 1.00 95.00 169 PRO A N 1
ATOM 1294 C CA . PRO A 1 169 ? -4.022 0.598 -9.175 1.00 95.00 169 PRO A CA 1
ATOM 1295 C C . PRO A 1 169 ? -2.498 0.795 -9.269 1.00 95.00 169 PRO A C 1
ATOM 1297 O O . PRO A 1 169 ? -1.775 0.312 -8.396 1.00 95.00 169 PRO A O 1
ATOM 1300 N N . PRO A 1 170 ? -1.993 1.486 -10.308 1.00 95.25 170 PRO A N 1
ATOM 1301 C CA . PRO A 1 170 ? -0.579 1.834 -10.377 1.00 95.25 170 PRO A CA 1
ATOM 1302 C C . PRO A 1 170 ? -0.202 2.714 -9.185 1.00 95.25 170 PRO A C 1
ATOM 1304 O O . PRO A 1 170 ? -0.959 3.613 -8.816 1.00 95.25 170 PRO A O 1
ATOM 1307 N N . MET A 1 171 ? 0.970 2.472 -8.607 1.00 96.62 171 MET A N 1
ATOM 1308 C CA . MET A 1 171 ? 1.470 3.251 -7.478 1.00 96.62 171 MET A CA 1
ATOM 1309 C C . MET A 1 171 ? 2.764 3.937 -7.875 1.00 96.62 171 MET A C 1
ATOM 1311 O O . MET A 1 171 ? 3.716 3.290 -8.297 1.00 96.62 171 MET A O 1
ATOM 1315 N N . TYR A 1 172 ? 2.785 5.254 -7.761 1.00 97.12 172 TYR A N 1
ATOM 1316 C CA . TYR A 1 172 ? 3.907 6.089 -8.156 1.00 97.12 172 TYR A CA 1
ATOM 1317 C C . TYR A 1 172 ? 4.857 6.272 -6.982 1.00 97.12 172 TYR A C 1
ATOM 1319 O O . TYR A 1 172 ? 4.410 6.405 -5.842 1.00 97.12 172 TYR A O 1
ATOM 1327 N N . LEU A 1 173 ? 6.159 6.302 -7.253 1.00 96.81 173 LEU A N 1
ATOM 1328 C CA . LEU A 1 173 ? 7.143 6.620 -6.226 1.00 96.81 173 LEU A CA 1
ATOM 1329 C C . LEU A 1 173 ? 6.945 8.071 -5.764 1.00 96.81 173 LEU A C 1
ATOM 1331 O O . LEU A 1 173 ? 6.988 8.992 -6.583 1.00 96.81 173 LEU A O 1
ATOM 1335 N N . ILE A 1 174 ? 6.732 8.265 -4.462 1.00 96.06 174 ILE A N 1
ATOM 1336 C CA . ILE A 1 174 ? 6.543 9.586 -3.841 1.00 96.06 174 ILE A CA 1
ATOM 1337 C C . ILE A 1 174 ? 7.663 9.956 -2.863 1.00 96.06 174 ILE A C 1
ATOM 1339 O O . ILE A 1 174 ? 7.891 11.142 -2.642 1.00 96.06 174 ILE A O 1
ATOM 1343 N N . ALA A 1 175 ? 8.384 8.977 -2.300 1.00 95.50 175 ALA A N 1
ATOM 1344 C CA . ALA A 1 175 ? 9.500 9.237 -1.390 1.00 95.50 175 ALA A CA 1
ATOM 1345 C C . ALA A 1 175 ? 10.602 8.166 -1.464 1.00 95.50 175 ALA A C 1
ATOM 1347 O O . ALA A 1 175 ? 10.334 6.971 -1.610 1.00 95.50 175 ALA A O 1
ATOM 1348 N N . ARG A 1 176 ? 11.855 8.619 -1.333 1.00 94.06 176 ARG A N 1
ATOM 1349 C CA . ARG A 1 176 ? 13.063 7.819 -1.074 1.00 94.06 176 ARG A CA 1
ATOM 1350 C C . ARG A 1 176 ? 13.999 8.668 -0.199 1.00 94.06 176 ARG A C 1
ATOM 1352 O O . ARG A 1 176 ? 14.429 9.714 -0.687 1.00 94.06 176 ARG A O 1
ATOM 1359 N N . PRO A 1 177 ? 14.335 8.275 1.046 1.00 94.12 177 PRO A N 1
ATOM 1360 C CA . PRO A 1 177 ? 13.998 7.020 1.741 1.00 94.12 177 PRO A CA 1
ATOM 1361 C C . PRO A 1 177 ? 12.486 6.838 2.002 1.00 94.12 177 PRO A C 1
ATOM 1363 O O . PRO A 1 177 ? 11.733 7.797 1.843 1.00 94.12 177 PRO A O 1
ATOM 1366 N N . PRO A 1 178 ? 12.024 5.615 2.334 1.00 96.19 178 PRO A N 1
ATOM 1367 C CA . PRO A 1 178 ? 10.611 5.344 2.596 1.00 96.19 178 PRO A CA 1
ATOM 1368 C C . PRO A 1 178 ? 10.098 6.045 3.865 1.00 96.19 178 PRO A C 1
ATOM 1370 O O . PRO A 1 178 ? 10.763 6.057 4.899 1.00 96.19 178 PRO A O 1
ATOM 1373 N N . ASN A 1 179 ? 8.875 6.565 3.793 1.00 95.12 179 ASN A N 1
ATOM 1374 C CA . ASN A 1 179 ? 8.103 7.095 4.911 1.00 95.12 179 ASN A CA 1
ATOM 1375 C C . ASN A 1 179 ? 7.353 5.954 5.610 1.00 95.12 179 ASN A C 1
ATOM 1377 O O . ASN A 1 179 ? 6.302 5.523 5.138 1.00 95.12 179 ASN A O 1
ATOM 1381 N N . MET A 1 180 ? 7.871 5.460 6.731 1.00 94.44 180 MET A N 1
ATOM 1382 C CA . MET A 1 180 ? 7.212 4.421 7.528 1.00 94.44 180 MET A CA 1
ATOM 1383 C C . MET A 1 180 ? 7.518 4.582 9.018 1.00 94.44 180 MET A C 1
ATOM 1385 O O . MET A 1 180 ? 8.492 5.236 9.403 1.00 94.44 180 MET A O 1
ATOM 1389 N N . LEU A 1 181 ? 6.665 4.005 9.857 1.00 94.31 181 LEU A N 1
ATOM 1390 C CA . LEU A 1 181 ? 6.894 3.857 11.286 1.00 94.31 181 LEU A CA 1
ATOM 1391 C C . LEU A 1 181 ? 8.068 2.889 11.555 1.00 94.31 181 LEU A C 1
ATOM 1393 O O . LEU A 1 181 ? 8.539 2.198 10.650 1.00 94.31 181 LEU A O 1
ATOM 1397 N N . PRO A 1 182 ? 8.606 2.848 12.791 1.00 94.12 182 PRO A N 1
ATOM 1398 C CA . PRO A 1 182 ? 9.739 1.983 13.108 1.00 94.12 182 PRO A CA 1
ATOM 1399 C C . PRO A 1 182 ? 9.473 0.504 12.793 1.00 94.12 182 PRO A C 1
ATOM 1401 O O . PRO A 1 182 ? 8.442 -0.034 13.184 1.00 94.12 182 PRO A O 1
ATOM 1404 N N . THR A 1 183 ? 10.460 -0.168 12.197 1.00 93.19 183 THR A N 1
ATOM 1405 C CA . THR A 1 183 ? 10.430 -1.565 11.718 1.00 93.19 183 THR A CA 1
ATOM 1406 C C . THR A 1 183 ? 10.527 -2.612 12.841 1.00 93.19 183 THR A C 1
ATOM 1408 O O . THR A 1 183 ? 11.330 -3.542 12.823 1.00 93.19 183 THR A O 1
ATOM 1411 N N . GLN A 1 184 ? 9.720 -2.445 13.885 1.00 91.81 184 GLN A N 1
ATOM 1412 C CA . GLN A 1 184 ? 9.631 -3.342 15.036 1.00 91.81 184 GLN A CA 1
ATOM 1413 C C . GLN A 1 184 ? 8.190 -3.394 15.534 1.00 91.81 184 GLN A C 1
ATOM 1415 O O . GLN A 1 184 ? 7.421 -2.478 15.269 1.00 91.81 184 GLN A O 1
ATOM 1420 N N . ILE A 1 185 ? 7.849 -4.394 16.342 1.00 92.31 185 ILE A N 1
ATOM 1421 C CA . ILE A 1 185 ? 6.537 -4.437 16.996 1.00 92.31 185 ILE A CA 1
ATOM 1422 C C . ILE A 1 185 ? 6.350 -3.178 17.867 1.00 92.31 185 ILE A C 1
ATOM 1424 O O . ILE A 1 185 ? 7.150 -2.909 18.770 1.00 92.31 185 ILE A O 1
ATOM 1428 N N . LEU A 1 186 ? 5.303 -2.402 17.591 1.00 90.25 186 LEU A N 1
ATOM 1429 C CA . LEU A 1 186 ? 5.018 -1.096 18.195 1.00 90.25 186 LEU A CA 1
ATOM 1430 C C . LEU A 1 186 ? 4.074 -1.209 19.388 1.00 90.25 186 LEU A C 1
ATOM 1432 O O . LEU A 1 186 ? 4.273 -0.561 20.417 1.00 90.25 186 LEU A O 1
ATOM 1436 N N . THR A 1 187 ? 3.046 -2.039 19.257 1.00 83.94 187 THR A N 1
ATOM 1437 C CA . THR A 1 187 ? 2.010 -2.249 20.261 1.00 83.94 187 THR A CA 1
ATOM 1438 C C . THR A 1 187 ? 2.069 -3.692 20.721 1.00 83.94 187 THR A C 1
ATOM 1440 O O . THR A 1 187 ? 1.296 -4.544 20.313 1.00 83.94 187 THR A O 1
ATOM 1443 N N . GLY A 1 188 ? 3.054 -3.992 21.565 1.00 60.53 188 GLY A N 1
ATOM 1444 C CA . GLY A 1 188 ? 3.232 -5.331 22.109 1.00 60.53 188 GLY A CA 1
ATOM 1445 C C . GLY A 1 188 ? 2.131 -5.685 23.104 1.00 60.53 188 GLY A C 1
ATOM 1446 O O . GLY A 1 188 ? 2.342 -5.519 24.300 1.00 60.53 188 GLY A O 1
ATOM 1447 N N . VAL A 1 189 ? 0.993 -6.186 22.623 1.00 54.47 189 VAL A N 1
ATOM 1448 C CA . VAL A 1 189 ? 0.042 -6.993 23.397 1.00 54.47 189 VAL A CA 1
ATOM 1449 C C . VAL A 1 189 ? -0.391 -8.195 22.558 1.00 54.47 189 VAL A C 1
ATOM 1451 O O . VAL A 1 189 ? -0.955 -8.046 21.480 1.00 54.47 189 VAL A O 1
ATOM 1454 N N . ASN A 1 190 ? -0.124 -9.407 23.051 1.00 45.56 190 ASN A N 1
ATOM 1455 C CA . ASN A 1 190 ? -0.771 -10.615 22.531 1.00 45.56 190 ASN A CA 1
ATOM 1456 C C . ASN A 1 190 ? -2.279 -10.555 22.834 1.00 45.56 190 ASN A C 1
ATOM 1458 O O . ASN A 1 190 ? -2.692 -9.870 23.771 1.00 45.56 190 ASN A O 1
ATOM 1462 N N . ALA A 1 191 ? -3.088 -11.355 22.131 1.00 45.81 191 ALA A N 1
ATOM 1463 C CA . ALA A 1 191 ? -4.527 -11.560 22.384 1.00 45.81 191 ALA A CA 1
ATOM 1464 C C . ALA A 1 191 ? -4.894 -11.948 23.846 1.00 45.81 191 ALA A C 1
ATOM 1466 O O . ALA A 1 191 ? -6.066 -12.042 24.195 1.00 45.81 191 ALA A O 1
ATOM 1467 N N . SER A 1 192 ? -3.895 -12.158 24.707 1.00 51.31 192 SER A N 1
ATOM 1468 C CA . SER A 1 192 ? -3.962 -12.402 26.150 1.00 51.31 192 SER A CA 1
ATOM 1469 C C . SER A 1 192 ? -3.689 -11.168 27.041 1.00 51.31 192 SER A C 1
ATOM 1471 O O . SER A 1 192 ? -3.641 -11.304 28.261 1.00 51.31 192 SER A O 1
ATOM 1473 N N . GLY A 1 193 ? -3.521 -9.963 26.480 1.00 45.41 193 GLY A N 1
ATOM 1474 C CA . GLY A 1 193 ? -3.533 -8.701 27.237 1.00 45.41 193 GLY A CA 1
ATOM 1475 C C . GLY A 1 193 ? -2.270 -8.359 28.042 1.00 45.41 193 GLY A C 1
ATOM 1476 O O . GLY A 1 193 ? -2.332 -7.506 28.925 1.00 45.41 193 GLY A O 1
ATOM 1477 N N . GLN A 1 194 ? -1.116 -8.975 27.767 1.00 41.72 194 GLN A N 1
ATOM 1478 C CA . GLN A 1 194 ? 0.149 -8.589 28.411 1.00 41.72 194 GLN A CA 1
ATOM 1479 C C . GLN A 1 194 ? 0.940 -7.588 27.567 1.00 41.72 194 GLN A C 1
ATOM 1481 O O . GLN A 1 194 ? 1.364 -7.906 26.459 1.00 41.72 194 GLN A O 1
ATOM 1486 N N . THR A 1 195 ? 1.168 -6.393 28.120 1.00 48.62 195 THR A N 1
ATOM 1487 C CA . THR A 1 195 ? 1.992 -5.341 27.511 1.00 48.62 195 THR A CA 1
ATOM 1488 C C . THR A 1 195 ? 3.477 -5.684 27.596 1.00 48.62 195 THR A C 1
ATOM 1490 O O . THR A 1 195 ? 4.008 -5.837 28.701 1.00 48.62 195 THR A O 1
ATOM 1493 N N . VAL A 1 196 ? 4.189 -5.702 26.468 1.00 50.12 196 VAL A N 1
ATOM 1494 C CA . VAL A 1 196 ? 5.657 -5.629 26.462 1.00 50.12 196 VAL A CA 1
ATOM 1495 C C . VAL A 1 196 ? 6.037 -4.187 26.790 1.00 50.12 196 VAL A C 1
ATOM 1497 O O . VAL A 1 196 ? 6.165 -3.330 25.917 1.00 50.12 196 VAL A O 1
ATOM 1500 N N . ALA A 1 197 ? 6.155 -3.886 28.082 1.00 47.28 197 ALA A N 1
ATOM 1501 C CA . ALA A 1 197 ? 6.585 -2.576 28.542 1.00 47.28 197 ALA A CA 1
ATOM 1502 C C . ALA A 1 197 ? 8.010 -2.300 28.038 1.00 47.28 197 ALA A C 1
ATOM 1504 O O . ALA A 1 197 ? 8.985 -2.900 28.498 1.00 47.28 197 ALA A O 1
ATOM 1505 N N . ARG A 1 198 ? 8.143 -1.362 27.098 1.00 60.09 198 ARG A N 1
ATOM 1506 C CA . ARG A 1 198 ? 9.436 -0.835 26.663 1.00 60.09 198 ARG A CA 1
ATOM 1507 C C . ARG A 1 198 ? 10.047 -0.072 27.843 1.00 60.09 198 ARG A C 1
ATOM 1509 O O . ARG A 1 198 ? 9.668 1.066 28.110 1.00 60.09 198 ARG A O 1
ATOM 1516 N N . LYS A 1 199 ? 10.980 -0.687 28.579 1.00 46.66 199 LYS A N 1
ATOM 1517 C CA . LYS A 1 199 ? 11.785 0.028 29.582 1.00 46.66 199 LYS A CA 1
ATOM 1518 C C . LYS A 1 199 ? 12.639 1.067 28.853 1.00 46.66 199 LYS A C 1
ATOM 1520 O O . LYS A 1 199 ? 13.700 0.751 28.323 1.00 46.66 199 LYS A O 1
ATOM 1525 N N . ARG A 1 200 ? 12.172 2.316 28.814 1.00 59.06 200 ARG A N 1
ATOM 1526 C CA . ARG A 1 200 ? 13.012 3.465 28.471 1.00 59.06 200 ARG A CA 1
ATOM 1527 C C . ARG A 1 200 ? 14.094 3.555 29.549 1.00 59.06 200 ARG A C 1
ATOM 1529 O O . ARG A 1 200 ? 13.779 3.828 30.703 1.00 59.06 200 ARG A O 1
ATOM 1536 N N . SER A 1 201 ? 15.348 3.280 29.192 1.00 62.94 201 SER A N 1
ATOM 1537 C CA . SER A 1 201 ? 16.485 3.569 30.067 1.00 62.94 201 SER A CA 1
ATOM 1538 C C . SER A 1 201 ? 16.574 5.086 30.208 1.00 62.94 201 SER A C 1
ATOM 1540 O O . SER A 1 201 ? 16.939 5.789 29.269 1.00 62.94 201 SER A O 1
ATOM 1542 N N . THR A 1 202 ? 16.152 5.610 31.353 1.00 64.00 202 THR A N 1
ATOM 1543 C CA . THR A 1 202 ? 16.487 6.975 31.745 1.00 64.00 202 THR A CA 1
ATOM 1544 C C . THR A 1 202 ? 17.944 6.949 32.179 1.00 64.00 202 THR A C 1
ATOM 1546 O O . THR A 1 202 ? 18.271 6.316 33.183 1.00 64.00 202 THR A O 1
ATOM 1549 N N . SER A 1 203 ? 18.828 7.587 31.415 1.00 62.19 203 SER A N 1
ATOM 1550 C CA . SER A 1 203 ? 20.192 7.847 31.871 1.00 62.19 203 SER A CA 1
ATOM 1551 C C . SER A 1 203 ? 20.121 8.622 33.185 1.00 62.19 203 SER A C 1
ATOM 1553 O O . SER A 1 203 ? 19.511 9.692 33.238 1.00 62.19 203 SER A O 1
ATOM 1555 N N . ASP A 1 204 ? 20.701 8.060 34.238 1.00 61.88 204 ASP A N 1
ATOM 1556 C CA . ASP A 1 204 ? 20.721 8.657 35.565 1.00 61.88 204 ASP A CA 1
ATOM 1557 C C . ASP A 1 204 ? 21.499 9.983 35.515 1.00 61.88 204 ASP A C 1
ATOM 1559 O O . ASP A 1 204 ? 22.675 10.023 35.140 1.00 61.88 204 ASP A O 1
ATOM 1563 N N . VAL A 1 205 ? 20.831 11.091 35.853 1.00 61.22 205 VAL A N 1
ATOM 1564 C CA . VAL A 1 205 ? 21.396 12.453 35.807 1.00 61.22 205 VAL A CA 1
ATOM 1565 C C . VAL A 1 205 ? 22.634 12.577 36.710 1.00 61.22 205 VAL A C 1
ATOM 1567 O O . VAL A 1 205 ? 23.485 13.436 36.480 1.00 61.22 205 VAL A O 1
ATOM 1570 N N . SER A 1 206 ? 22.800 11.678 37.685 1.00 60.75 206 SER A N 1
ATOM 1571 C CA . SER A 1 206 ? 23.998 11.596 38.531 1.00 60.75 206 SER A CA 1
ATOM 1572 C C . SER A 1 206 ? 25.302 11.373 37.749 1.00 60.75 206 SER A C 1
ATOM 1574 O O . SER A 1 206 ? 26.353 11.852 38.178 1.00 60.75 206 SER A O 1
ATOM 1576 N N . GLN A 1 207 ? 25.255 10.751 36.564 1.00 59.84 207 GLN A N 1
ATOM 1577 C CA . GLN A 1 207 ? 26.448 10.538 35.730 1.00 59.84 207 GLN A CA 1
ATOM 1578 C C . GLN A 1 207 ? 26.947 11.813 35.032 1.00 59.84 207 GLN A C 1
ATOM 1580 O O . GLN A 1 207 ? 28.111 11.879 34.629 1.00 59.84 207 GLN A O 1
ATOM 1585 N N . PHE A 1 208 ? 26.111 12.851 34.918 1.00 57.94 208 PHE A N 1
ATOM 1586 C CA . PHE A 1 208 ? 26.526 14.140 34.356 1.00 57.94 208 PHE A CA 1
ATOM 1587 C C . PHE A 1 208 ? 27.356 14.978 35.341 1.00 57.94 208 PHE A C 1
ATOM 1589 O O . PHE A 1 208 ? 28.127 15.831 34.908 1.00 57.94 208 PHE A O 1
ATOM 1596 N N . TRP A 1 209 ? 27.274 14.698 36.646 1.00 56.22 209 TRP A N 1
ATOM 1597 C CA . TRP A 1 209 ? 27.982 15.458 37.685 1.00 56.22 209 TRP A CA 1
ATOM 1598 C C . TRP A 1 209 ? 29.351 14.878 38.079 1.00 56.22 209 TRP A C 1
ATOM 1600 O O . TRP A 1 209 ? 30.108 15.523 38.798 1.00 56.22 209 TRP A O 1
ATOM 1610 N N . GLN A 1 210 ? 29.729 13.701 37.571 1.00 56.53 210 GLN A N 1
ATOM 1611 C CA . GLN A 1 210 ? 30.994 13.023 37.905 1.00 56.53 210 GLN A CA 1
ATOM 1612 C C . GLN A 1 210 ? 32.175 13.374 36.978 1.00 56.53 210 GLN A C 1
ATOM 1614 O O . GLN A 1 210 ? 33.081 12.568 36.777 1.00 56.53 210 GLN A O 1
ATOM 1619 N N . ARG A 1 211 ? 32.208 14.589 36.415 1.00 53.66 211 ARG A N 1
ATOM 1620 C CA . ARG A 1 211 ? 33.328 15.064 35.577 1.00 53.66 211 ARG A CA 1
ATOM 1621 C C . ARG A 1 211 ? 34.015 16.314 36.128 1.00 53.66 211 ARG A C 1
ATOM 1623 O O . ARG A 1 211 ? 34.348 17.198 35.357 1.00 53.66 211 ARG A O 1
ATOM 1630 N N . SER A 1 212 ? 34.268 16.370 37.435 1.00 57.00 212 SER A N 1
ATOM 1631 C CA . SER A 1 212 ? 35.132 17.405 38.027 1.00 57.00 212 SER A CA 1
ATOM 1632 C C . SER A 1 212 ? 35.852 16.886 39.273 1.00 57.00 212 SER A C 1
ATOM 1634 O O . SER A 1 212 ? 35.568 17.309 40.385 1.00 57.00 212 SER A O 1
ATOM 1636 N N . ALA A 1 213 ? 36.775 15.942 39.103 1.00 61.16 213 ALA A N 1
ATOM 1637 C CA . ALA A 1 213 ? 37.757 15.612 40.138 1.00 61.16 213 ALA A CA 1
ATOM 1638 C C . ALA A 1 213 ? 39.039 15.084 39.482 1.00 61.16 213 ALA A C 1
ATOM 1640 O O . ALA A 1 213 ? 39.365 13.903 39.563 1.00 61.16 213 ALA A O 1
ATOM 1641 N N . ALA A 1 214 ? 39.754 15.960 38.773 1.00 53.12 214 ALA A N 1
ATOM 1642 C CA . ALA A 1 214 ? 41.161 15.709 38.487 1.00 53.12 214 ALA A CA 1
ATOM 1643 C C . ALA A 1 214 ? 41.951 15.944 39.792 1.00 53.12 214 ALA A C 1
ATOM 1645 O O . ALA A 1 214 ? 41.794 17.015 40.380 1.00 53.12 214 ALA A O 1
ATOM 1646 N N . PRO A 1 215 ? 42.761 14.988 40.282 1.00 51.91 215 PRO A N 1
ATOM 1647 C CA . PRO A 1 215 ? 43.565 15.205 41.478 1.00 51.91 215 PRO A CA 1
ATOM 1648 C C . PRO A 1 215 ? 44.734 16.158 41.196 1.00 51.91 215 PRO A C 1
ATOM 1650 O O . PRO A 1 215 ? 45.414 16.070 40.170 1.00 51.91 215 PRO A O 1
ATOM 1653 N N . GLU A 1 216 ? 44.958 17.068 42.138 1.00 45.16 216 GLU A N 1
ATOM 1654 C CA . GLU A 1 216 ? 46.031 18.059 42.144 1.00 45.16 216 GLU A CA 1
ATOM 1655 C C . GLU A 1 216 ? 47.401 17.369 42.307 1.00 45.16 216 GLU A C 1
ATOM 1657 O O . GLU A 1 216 ? 47.589 16.513 43.175 1.00 45.16 216 GLU A O 1
ATOM 1662 N N . ARG A 1 217 ? 48.378 17.705 41.453 1.00 46.84 217 ARG A N 1
ATOM 1663 C CA . ARG A 1 217 ? 49.749 17.182 41.559 1.00 46.84 217 ARG A CA 1
ATOM 1664 C C . ARG A 1 217 ? 50.506 17.955 42.638 1.00 46.84 217 ARG A C 1
ATOM 1666 O O . ARG A 1 217 ? 50.957 19.068 42.387 1.00 46.84 217 ARG A O 1
ATOM 1673 N N . ILE A 1 218 ? 50.695 17.347 43.807 1.00 47.75 218 ILE A N 1
ATOM 1674 C CA . ILE A 1 218 ? 51.533 17.908 44.873 1.00 47.75 218 ILE A CA 1
ATOM 1675 C C . ILE A 1 218 ? 52.971 17.394 44.725 1.00 47.75 218 ILE A C 1
ATOM 1677 O O . ILE A 1 218 ? 53.253 16.203 44.836 1.00 47.75 218 ILE A O 1
ATOM 1681 N N . SER A 1 219 ? 53.874 18.335 44.453 1.00 50.47 219 SER A N 1
ATOM 1682 C CA . SER A 1 219 ? 55.331 18.205 44.493 1.00 50.47 219 SER A CA 1
ATOM 1683 C C . SER A 1 219 ? 55.816 18.238 45.945 1.00 50.47 219 SER A C 1
ATOM 1685 O O . SER A 1 219 ? 55.513 19.194 46.656 1.00 50.47 219 SER A O 1
ATOM 1687 N N . ALA A 1 220 ? 56.629 17.265 46.363 1.00 40.75 220 ALA A N 1
ATOM 1688 C CA . ALA A 1 220 ? 57.362 17.316 47.626 1.00 40.75 220 ALA A CA 1
ATOM 1689 C C . ALA A 1 220 ? 58.850 17.018 47.388 1.00 40.75 220 ALA A C 1
ATOM 1691 O O . ALA A 1 220 ? 59.219 15.952 46.893 1.00 40.75 220 ALA A O 1
ATOM 1692 N N . ARG A 1 221 ? 59.688 17.999 47.735 1.00 36.78 221 ARG A N 1
ATOM 1693 C CA . ARG A 1 221 ? 61.152 17.968 47.719 1.00 36.78 221 ARG A CA 1
ATOM 1694 C C . ARG A 1 221 ? 61.652 17.962 49.172 1.00 36.78 221 ARG A C 1
ATOM 1696 O O . ARG A 1 221 ? 61.085 18.653 50.008 1.00 36.78 221 ARG A O 1
ATOM 1703 N N . GLU A 1 222 ? 62.744 17.223 49.383 1.00 37.84 222 GLU A N 1
ATOM 1704 C CA . GLU A 1 222 ? 63.724 17.284 50.487 1.00 37.84 222 GLU A CA 1
ATOM 1705 C C . GLU A 1 222 ? 63.408 16.658 51.862 1.00 37.84 222 GLU A C 1
ATOM 1707 O O . GLU A 1 222 ? 62.755 17.243 52.716 1.00 37.84 222 GLU A O 1
ATOM 1712 N N . GLY A 1 223 ? 64.093 15.531 52.126 1.00 37.28 223 GLY A N 1
ATOM 1713 C CA . GLY A 1 223 ? 65.014 15.471 53.269 1.00 37.28 223 GLY A CA 1
ATOM 1714 C C . GLY A 1 223 ? 64.865 14.300 54.245 1.00 37.28 223 GLY A C 1
ATOM 1715 O O . GLY A 1 223 ? 64.371 14.503 55.345 1.00 37.28 223 GLY A O 1
ATOM 1716 N N . MET A 1 224 ? 65.409 13.118 53.924 1.00 38.19 224 MET A N 1
ATOM 1717 C CA . MET A 1 224 ? 65.999 12.234 54.947 1.00 38.19 224 MET A CA 1
ATOM 1718 C C . MET A 1 224 ? 67.043 11.296 54.315 1.00 38.19 224 MET A C 1
ATOM 1720 O O . MET A 1 224 ? 66.719 10.423 53.515 1.00 38.19 224 MET A O 1
ATOM 1724 N N . MET A 1 225 ? 68.311 11.519 54.666 1.00 39.28 225 MET A N 1
ATOM 1725 C CA . MET A 1 225 ? 69.472 10.670 54.375 1.00 39.28 225 MET A CA 1
ATOM 1726 C C . MET A 1 225 ? 69.589 9.543 55.409 1.00 39.28 225 MET A C 1
ATOM 1728 O O . MET A 1 225 ? 69.345 9.804 56.581 1.00 39.28 225 MET A O 1
ATOM 1732 N N . LEU A 1 226 ? 70.030 8.356 54.974 1.00 42.06 226 LEU A N 1
ATOM 1733 C CA . LEU A 1 226 ? 70.760 7.277 55.683 1.00 42.06 226 LEU A CA 1
ATOM 1734 C C . LEU A 1 226 ? 70.945 6.170 54.613 1.00 42.06 226 LEU A C 1
ATOM 1736 O O . LEU A 1 226 ? 69.962 5.757 54.018 1.00 42.06 226 LEU A O 1
ATOM 1740 N N . GLY A 1 227 ? 72.106 5.659 54.204 1.00 35.62 227 GLY A N 1
ATOM 1741 C CA . GLY A 1 227 ? 73.438 5.623 54.789 1.00 35.62 227 GLY A CA 1
ATOM 1742 C C . GLY A 1 227 ? 73.924 4.162 54.856 1.00 35.62 227 GLY A C 1
ATOM 1743 O O . GLY A 1 227 ? 73.488 3.441 55.741 1.00 35.62 227 GLY A O 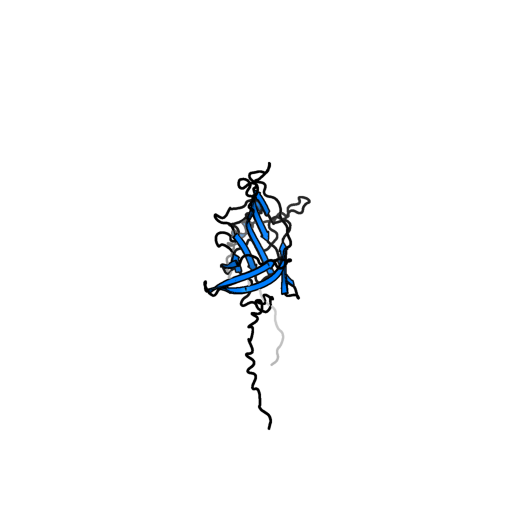1
ATOM 1744 N N . ALA A 1 228 ? 74.871 3.805 53.971 1.00 34.94 228 ALA A N 1
ATOM 1745 C CA . ALA A 1 228 ? 75.873 2.717 54.050 1.00 34.94 228 ALA A CA 1
ATOM 1746 C C . ALA A 1 228 ? 75.570 1.268 53.566 1.00 34.94 228 ALA A C 1
ATOM 1748 O O . ALA A 1 228 ? 74.583 0.651 53.948 1.00 34.94 228 ALA A O 1
ATOM 1749 N N . GLY A 1 229 ? 76.550 0.710 52.817 1.00 34.53 229 GLY A N 1
ATOM 1750 C CA . GLY A 1 229 ? 76.836 -0.735 52.669 1.00 34.53 229 GLY A CA 1
ATOM 1751 C C . GLY A 1 229 ? 77.078 -1.238 51.228 1.00 34.53 229 GLY A C 1
ATOM 1752 O O . GLY A 1 229 ? 76.172 -1.796 50.634 1.00 34.53 229 GLY A O 1
ATOM 1753 N N . LEU A 1 230 ? 78.177 -0.860 50.555 1.00 36.53 230 LEU A N 1
ATOM 1754 C CA . LEU A 1 230 ? 79.393 -1.668 50.260 1.00 36.53 230 LEU A CA 1
ATOM 1755 C C . LEU A 1 230 ? 79.256 -2.932 49.354 1.00 36.53 230 LEU A C 1
ATOM 1757 O O . LEU A 1 230 ? 78.804 -3.976 49.797 1.00 36.53 230 LEU A O 1
ATOM 1761 N N . VAL A 1 231 ? 79.860 -2.804 48.154 1.00 39.06 231 VAL A N 1
ATOM 1762 C CA . VAL A 1 231 ? 80.846 -3.691 47.469 1.00 39.06 231 VAL A CA 1
ATOM 1763 C C . VAL A 1 231 ? 80.422 -5.036 46.846 1.00 39.06 231 VAL A C 1
ATOM 1765 O O . VAL A 1 231 ? 80.055 -5.974 47.542 1.00 39.06 231 VAL A O 1
ATOM 1768 N N . GLY A 1 232 ? 80.712 -5.171 45.535 1.00 36.25 232 GLY A N 1
ATOM 1769 C CA . GLY A 1 232 ? 81.061 -6.451 44.895 1.00 36.25 232 GLY A CA 1
ATOM 1770 C C . GLY A 1 232 ? 81.146 -6.469 43.350 1.00 36.25 232 GLY A C 1
ATOM 1771 O O . GLY A 1 232 ? 80.125 -6.692 42.723 1.00 36.25 232 GLY A O 1
ATOM 1772 N N . VAL A 1 233 ? 82.367 -6.268 42.804 1.00 42.81 233 VAL A N 1
ATOM 1773 C CA . VAL A 1 233 ? 83.055 -6.910 41.627 1.00 42.81 233 VAL A CA 1
ATOM 1774 C C . VAL A 1 233 ? 82.288 -7.017 40.276 1.00 42.81 233 VAL A C 1
ATOM 1776 O O . VAL A 1 233 ? 81.256 -7.666 40.226 1.00 42.81 233 VAL A O 1
ATOM 1779 N N . ALA A 1 234 ? 82.618 -6.344 39.157 1.00 36.09 234 ALA A N 1
ATOM 1780 C CA . ALA A 1 234 ? 83.817 -6.229 38.285 1.00 36.09 234 ALA A CA 1
ATOM 1781 C C . ALA A 1 234 ? 83.989 -7.338 37.213 1.00 36.09 234 ALA A C 1
ATOM 1783 O O . ALA A 1 234 ? 84.102 -8.501 37.570 1.00 36.09 234 ALA A O 1
ATOM 1784 N N . GLU A 1 235 ? 84.046 -6.914 35.937 1.00 34.47 235 GLU A N 1
ATOM 1785 C CA . GLU A 1 235 ? 84.751 -7.434 34.732 1.00 34.47 235 GLU A CA 1
ATOM 1786 C C . GLU A 1 235 ? 84.258 -6.550 33.551 1.00 34.47 235 GLU A C 1
ATOM 1788 O O . GLU A 1 235 ? 83.051 -6.369 33.418 1.00 34.47 235 GLU A O 1
ATOM 1793 N N . ALA A 1 236 ? 85.039 -5.886 32.692 1.00 37.12 236 ALA A N 1
ATOM 1794 C CA . ALA A 1 236 ? 86.474 -5.714 32.468 1.00 37.12 236 ALA A CA 1
ATOM 1795 C C . ALA A 1 236 ? 86.723 -4.292 31.909 1.00 37.12 236 ALA A C 1
ATOM 1797 O O . ALA A 1 236 ? 85.753 -3.689 31.388 1.00 37.12 236 ALA A O 1
#

InterPro domains:
  IPR019623 Protein Rot1 [PF10681] (31-233)
  IPR019623 Protein Rot1 [PIRSF017290] (10-207)
  IPR019623 Protein Rot1 [PTHR28090] (2-202)